Protein AF-A0A8T4SX75-F1 (afdb_monomer_lite)

Radius of gyration: 37.1 Å; chains: 1; bounding box: 80×89×86 Å

Foldseek 3Di:
DPPVVVVVVVVVVVVVVVVVVVVCVVCVVVVVVVVVVVVPPPPPPPPPPPPDPDDDDDDDDDDDDDDDDDDDPDPDDDDDDDDDDPPPPPPPDDDDAAPLDDDPPQFCVRHVNNDPADPQWDDDPRDTHGNPPCVVVVVVVVVVVVVVVVVVVVVVVVVVVVVPDDPPPDPDDDDDPDPDPPPPPPDPCPVVLVQLVVCVVVPDDLVRSLVVCVVVVDDSVSSVVSSVVVVVVVD

Structure (mmCIF, N/CA/C/O backbone):
data_AF-A0A8T4SX75-F1
#
_entry.id   AF-A0A8T4SX75-F1
#
loop_
_atom_site.group_PDB
_atom_site.id
_atom_site.type_symbol
_atom_site.label_atom_id
_atom_site.label_alt_id
_atom_site.label_comp_id
_atom_site.label_asym_id
_atom_site.label_entity_id
_atom_site.label_seq_id
_atom_site.pdbx_PDB_ins_code
_atom_site.Cartn_x
_atom_site.Cartn_y
_atom_site.Cartn_z
_atom_site.occupancy
_atom_site.B_iso_or_equiv
_atom_site.auth_seq_id
_atom_site.auth_comp_id
_atom_site.auth_asym_id
_atom_site.auth_atom_id
_atom_site.pdbx_PDB_model_num
ATOM 1 N N . MET A 1 1 ? -18.046 -39.931 12.791 1.00 51.34 1 MET A N 1
ATOM 2 C CA . MET A 1 1 ? -17.183 -39.377 11.717 1.00 51.34 1 MET A CA 1
ATOM 3 C C . MET A 1 1 ? -16.506 -38.035 12.049 1.00 51.34 1 MET A C 1
ATOM 5 O O . MET A 1 1 ? -15.611 -37.648 11.315 1.00 51.34 1 MET A O 1
ATOM 9 N N . GLY A 1 2 ? -16.818 -37.347 13.160 1.00 53.25 2 GLY A N 1
ATOM 10 C CA . GLY A 1 2 ? -16.288 -35.994 13.430 1.00 53.25 2 GLY A CA 1
ATOM 11 C C . GLY A 1 2 ? -14.813 -35.861 13.854 1.00 53.25 2 GLY A C 1
ATOM 12 O O . GLY A 1 2 ? -14.288 -34.758 13.816 1.00 53.25 2 GLY A O 1
ATOM 13 N N . LYS A 1 3 ? -14.118 -36.945 14.233 1.00 57.81 3 LYS A N 1
ATOM 14 C CA . LYS A 1 3 ? -12.734 -36.863 14.756 1.00 57.81 3 LYS A CA 1
ATOM 15 C C . LYS A 1 3 ? -11.638 -36.789 13.682 1.00 57.81 3 LYS A C 1
ATOM 17 O O . LYS A 1 3 ? -10.525 -36.388 13.992 1.00 57.81 3 LYS A O 1
ATOM 22 N N . LYS A 1 4 ? -11.928 -37.167 12.430 1.00 61.00 4 LYS A N 1
ATOM 23 C CA . LYS A 1 4 ? -10.930 -37.118 11.343 1.00 61.00 4 LYS A CA 1
ATOM 24 C C . LYS A 1 4 ? -10.719 -35.700 10.804 1.00 61.00 4 LYS A C 1
ATOM 26 O O . LYS A 1 4 ? -9.615 -35.372 10.401 1.00 61.00 4 LYS A O 1
ATOM 31 N N . ILE A 1 5 ? -11.749 -34.855 10.869 1.00 72.94 5 ILE A N 1
ATOM 32 C CA . ILE A 1 5 ? -11.709 -33.484 10.346 1.00 72.94 5 ILE A CA 1
ATOM 33 C C . ILE A 1 5 ? -10.808 -32.596 11.215 1.00 72.94 5 ILE A C 1
ATOM 35 O O . ILE A 1 5 ? -10.023 -31.816 10.689 1.00 72.94 5 ILE A O 1
ATOM 39 N N . THR A 1 6 ? -10.841 -32.754 12.541 1.00 77.81 6 THR A N 1
ATOM 40 C CA . THR A 1 6 ? -10.001 -31.966 13.458 1.00 77.81 6 THR A CA 1
ATOM 41 C C . THR A 1 6 ? -8.506 -32.199 13.249 1.00 77.81 6 THR A C 1
ATOM 43 O O . THR A 1 6 ? -7.735 -31.251 13.350 1.00 77.81 6 THR A O 1
ATOM 46 N N . LEU A 1 7 ? -8.088 -33.420 12.903 1.00 82.69 7 LEU A N 1
ATOM 47 C CA . LEU A 1 7 ? -6.673 -33.728 12.680 1.00 82.69 7 LEU A CA 1
ATOM 48 C C . LEU A 1 7 ? -6.126 -33.045 11.414 1.00 82.69 7 LEU A C 1
ATOM 50 O O . LEU A 1 7 ? -5.003 -32.549 11.414 1.00 82.69 7 LEU A O 1
ATOM 54 N N . THR A 1 8 ? -6.933 -32.968 10.352 1.00 81.38 8 THR A N 1
ATOM 55 C CA . THR A 1 8 ? -6.537 -32.330 9.088 1.00 81.38 8 THR A CA 1
ATOM 56 C C . THR A 1 8 ? -6.355 -30.820 9.244 1.00 81.38 8 THR A C 1
ATOM 58 O O . THR A 1 8 ? -5.396 -30.264 8.718 1.00 81.38 8 THR A O 1
ATOM 61 N N . PHE A 1 9 ? -7.223 -30.159 10.018 1.00 81.69 9 PHE A N 1
ATOM 62 C CA . PHE A 1 9 ? -7.084 -28.728 10.310 1.00 81.69 9 PHE A CA 1
ATOM 63 C C . PHE A 1 9 ? -5.855 -28.418 11.168 1.00 81.69 9 PHE A C 1
ATOM 65 O O . PHE A 1 9 ? -5.195 -27.412 10.930 1.00 81.69 9 PHE A O 1
ATOM 72 N N . ILE A 1 10 ? -5.517 -29.288 12.124 1.00 83.94 10 ILE A N 1
ATOM 73 C CA . ILE A 1 10 ? -4.308 -29.130 12.942 1.00 83.94 10 ILE A CA 1
ATOM 74 C C . ILE A 1 10 ? -3.057 -29.256 12.064 1.00 83.94 10 ILE A C 1
ATOM 76 O O . ILE A 1 10 ? -2.179 -28.404 12.141 1.00 83.94 10 ILE A O 1
ATOM 80 N N . LEU A 1 11 ? -2.997 -30.254 11.176 1.00 88.75 11 LEU A N 1
ATOM 81 C CA . LEU A 1 11 ? -1.870 -30.413 10.249 1.00 88.75 11 LEU A CA 1
ATOM 82 C C . LEU A 1 11 ? -1.732 -29.226 9.286 1.00 88.75 11 LEU A C 1
ATOM 84 O O . LEU A 1 11 ? -0.626 -28.727 9.102 1.00 88.75 11 LEU A O 1
ATOM 88 N N . LEU A 1 12 ? -2.837 -28.723 8.727 1.00 87.69 12 LEU A N 1
ATOM 89 C CA . LEU A 1 12 ? -2.811 -27.533 7.870 1.00 87.69 12 LEU A CA 1
ATOM 90 C C . LEU A 1 12 ? -2.366 -26.277 8.627 1.00 87.69 12 LEU A C 1
ATOM 92 O O . LEU A 1 12 ? -1.597 -25.491 8.083 1.00 87.69 12 LEU A O 1
ATOM 96 N N . ALA A 1 13 ? -2.788 -26.104 9.882 1.00 84.50 13 ALA A N 1
ATOM 97 C CA . ALA A 1 13 ? -2.347 -24.988 10.716 1.00 84.50 13 ALA A CA 1
ATOM 98 C C . ALA A 1 13 ? -0.844 -25.063 11.031 1.00 84.50 13 ALA A C 1
ATOM 100 O O . ALA A 1 13 ? -0.168 -24.039 10.983 1.00 84.50 13 ALA A O 1
ATOM 101 N N . PHE A 1 14 ? -0.305 -26.260 11.288 1.00 88.00 14 PHE A N 1
ATOM 102 C CA . PHE A 1 14 ? 1.134 -26.459 11.488 1.00 88.00 14 PHE A CA 1
ATOM 103 C C . PHE A 1 14 ? 1.942 -26.184 10.218 1.00 88.00 14 PHE A C 1
ATOM 105 O O . PHE A 1 14 ? 2.955 -25.495 10.289 1.00 88.00 14 PHE A O 1
ATOM 112 N N . VAL A 1 15 ? 1.485 -26.660 9.055 1.00 92.00 15 VAL A N 1
ATOM 113 C CA . VAL A 1 15 ? 2.141 -26.374 7.768 1.00 92.00 15 VAL A CA 1
ATOM 114 C C . VAL A 1 15 ? 2.091 -24.877 7.455 1.00 92.00 15 VAL A C 1
ATOM 116 O O . VAL A 1 15 ? 3.090 -24.312 7.025 1.00 92.00 15 VAL A O 1
ATOM 119 N N . PHE A 1 16 ? 0.964 -24.215 7.725 1.00 86.25 16 PHE A N 1
ATOM 120 C CA . PHE A 1 16 ? 0.812 -22.778 7.510 1.00 86.25 16 PHE A CA 1
ATOM 121 C C . PHE A 1 16 ? 1.677 -21.948 8.467 1.00 86.25 16 PHE A C 1
ATOM 123 O O . PHE A 1 16 ? 2.342 -21.017 8.024 1.00 86.25 16 PHE A O 1
ATOM 130 N N . MET A 1 17 ? 1.743 -22.302 9.756 1.00 82.56 17 MET A N 1
ATOM 131 C CA . MET A 1 17 ? 2.647 -21.636 10.701 1.00 82.56 17 MET A CA 1
ATOM 132 C C . MET A 1 17 ? 4.119 -21.880 10.366 1.00 82.56 17 MET A C 1
ATOM 134 O O . MET A 1 17 ? 4.909 -20.945 10.431 1.00 82.56 17 MET A O 1
ATOM 138 N N . TRP A 1 18 ? 4.490 -23.091 9.944 1.00 90.00 18 TRP A N 1
ATOM 139 C CA . TRP A 1 18 ? 5.848 -23.382 9.481 1.00 90.00 18 TRP A CA 1
ATOM 140 C C . TRP A 1 18 ? 6.203 -22.588 8.216 1.00 90.00 18 TRP A C 1
ATOM 142 O O . TRP A 1 18 ? 7.310 -22.061 8.112 1.00 90.00 18 TRP A O 1
ATOM 152 N N . TYR A 1 19 ? 5.255 -22.440 7.286 1.00 86.75 19 TYR A N 1
ATOM 153 C CA . TYR A 1 19 ? 5.423 -21.603 6.101 1.00 86.75 19 TYR A CA 1
ATOM 154 C C . TYR A 1 19 ? 5.584 -20.127 6.478 1.00 86.75 19 TYR A C 1
ATOM 156 O O . TYR A 1 19 ? 6.536 -19.507 6.029 1.00 86.75 19 TYR A O 1
ATOM 164 N N . LEU A 1 20 ? 4.735 -19.578 7.357 1.00 74.94 20 LEU A N 1
ATOM 165 C CA . LEU A 1 20 ? 4.835 -18.184 7.811 1.00 74.94 20 LEU A CA 1
ATOM 166 C C . LEU A 1 20 ? 6.121 -17.894 8.599 1.00 74.94 20 LEU A C 1
ATOM 168 O O . LEU A 1 20 ? 6.719 -16.837 8.407 1.00 74.94 20 LEU A O 1
ATOM 172 N N . SER A 1 21 ? 6.578 -18.819 9.449 1.00 75.31 21 SER A N 1
ATOM 173 C CA . SER A 1 21 ? 7.857 -18.673 10.156 1.00 75.31 21 SER A CA 1
ATOM 174 C C . SER A 1 21 ? 9.048 -18.661 9.199 1.00 75.31 21 SER A C 1
ATOM 176 O O . SER A 1 21 ? 9.959 -17.862 9.392 1.00 75.31 21 SER A O 1
ATOM 178 N N . ASN A 1 22 ? 9.037 -19.487 8.149 1.00 74.69 22 ASN A N 1
ATOM 179 C CA . ASN A 1 22 ? 10.088 -19.450 7.128 1.00 74.69 22 ASN A CA 1
ATOM 180 C C . ASN A 1 22 ? 9.952 -18.243 6.190 1.00 74.69 22 ASN A C 1
ATOM 182 O O . ASN A 1 22 ? 10.961 -17.693 5.765 1.00 74.69 22 ASN A O 1
ATOM 186 N N . TYR A 1 23 ? 8.731 -17.793 5.895 1.00 75.19 23 TYR A N 1
ATOM 187 C CA . TYR A 1 23 ? 8.501 -16.639 5.028 1.00 75.19 23 TYR A CA 1
ATOM 188 C C . TYR A 1 23 ? 9.011 -15.351 5.677 1.00 75.19 23 TYR A C 1
ATOM 190 O O . TYR A 1 23 ? 9.750 -14.616 5.037 1.00 75.19 23 TYR A O 1
ATOM 198 N N . ASN A 1 24 ? 8.721 -15.133 6.967 1.00 58.81 24 ASN A N 1
ATOM 199 C CA . ASN A 1 24 ? 9.241 -13.978 7.707 1.00 58.81 24 ASN A CA 1
ATOM 200 C C . ASN A 1 24 ? 10.771 -14.008 7.868 1.00 58.81 24 ASN A C 1
ATOM 202 O O . ASN A 1 24 ? 11.396 -12.953 7.898 1.00 58.81 24 ASN A O 1
ATOM 206 N N . PHE A 1 25 ? 11.385 -15.195 7.935 1.00 59.00 25 PHE A N 1
ATOM 207 C CA . PHE A 1 25 ? 12.845 -15.330 7.967 1.00 59.00 25 PHE A CA 1
ATOM 208 C C . PHE A 1 25 ? 13.488 -14.987 6.612 1.00 59.00 25 PHE A C 1
ATOM 210 O O . PHE A 1 25 ? 14.526 -14.335 6.569 1.00 59.00 25 PHE A O 1
ATOM 217 N N . ILE A 1 26 ? 12.847 -15.367 5.502 1.00 55.00 26 ILE A N 1
ATOM 218 C CA . ILE A 1 26 ? 13.340 -15.073 4.148 1.00 55.00 26 ILE A CA 1
ATOM 219 C C . ILE A 1 26 ? 13.099 -13.604 3.769 1.00 55.00 26 ILE A C 1
ATOM 221 O O . ILE A 1 26 ? 13.957 -12.995 3.139 1.00 55.00 26 ILE A O 1
ATOM 225 N N . THR A 1 27 ? 11.977 -13.000 4.173 1.00 52.19 27 THR A N 1
ATOM 226 C CA . THR A 1 27 ? 11.721 -11.575 3.904 1.00 52.19 27 THR A CA 1
ATOM 227 C C . THR A 1 27 ? 12.510 -10.648 4.824 1.00 52.19 27 THR A C 1
ATOM 229 O O . THR A 1 27 ? 12.843 -9.549 4.405 1.00 52.19 27 THR A O 1
ATOM 232 N N . GLY A 1 28 ? 12.852 -11.076 6.045 1.00 48.16 28 GLY A N 1
ATOM 233 C CA . GLY A 1 28 ? 13.698 -10.289 6.949 1.00 48.16 28 GLY A CA 1
ATOM 234 C C . GLY A 1 28 ? 15.116 -10.076 6.412 1.00 48.16 28 GLY A C 1
ATOM 235 O O . GLY A 1 28 ? 15.658 -8.994 6.564 1.00 48.16 28 GLY A O 1
ATOM 236 N N . LEU A 1 29 ? 15.682 -11.068 5.715 1.00 51.00 29 LEU A N 1
ATOM 237 C CA . LEU A 1 29 ? 17.032 -10.973 5.142 1.00 51.00 29 LEU A CA 1
ATOM 238 C C . LEU A 1 29 ? 17.098 -10.264 3.781 1.00 51.00 29 LEU A C 1
ATOM 240 O O . LEU A 1 29 ? 18.188 -9.929 3.345 1.00 51.00 29 LEU A O 1
ATOM 244 N N . ALA A 1 30 ? 15.972 -10.052 3.093 1.00 51.06 30 ALA A N 1
ATOM 245 C CA . ALA A 1 30 ? 15.967 -9.452 1.753 1.00 51.06 30 ALA A CA 1
ATOM 246 C C . ALA A 1 30 ? 15.435 -8.011 1.714 1.00 51.06 30 ALA A C 1
ATOM 248 O O . ALA A 1 30 ? 15.613 -7.327 0.712 1.00 51.06 30 ALA A O 1
ATOM 249 N N . VAL A 1 31 ? 14.748 -7.547 2.763 1.00 52.31 31 VAL A N 1
ATOM 250 C CA . VAL A 1 31 ? 14.175 -6.190 2.781 1.00 52.31 31 VAL A CA 1
ATOM 251 C C . VAL A 1 31 ? 15.193 -5.145 3.244 1.00 52.31 31 VAL A C 1
ATOM 253 O O . VAL A 1 31 ? 15.094 -4.003 2.810 1.00 52.31 31 VAL A O 1
ATOM 256 N N . GLU A 1 32 ? 16.195 -5.520 4.043 1.00 54.16 32 GLU A N 1
ATOM 257 C CA . GLU A 1 32 ? 17.249 -4.582 4.463 1.00 54.16 32 GLU A CA 1
ATOM 258 C C . GLU A 1 32 ? 18.218 -4.255 3.310 1.00 54.16 32 GLU A C 1
ATOM 260 O O . GLU A 1 32 ? 18.511 -3.082 3.104 1.00 54.16 32 GLU A O 1
ATOM 265 N N . ASP A 1 33 ? 18.578 -5.222 2.457 1.00 55.72 33 ASP A N 1
ATOM 266 C CA . ASP A 1 33 ? 19.462 -4.956 1.304 1.00 55.72 33 ASP A CA 1
ATOM 267 C C . ASP A 1 33 ? 18.765 -4.184 0.161 1.00 55.72 33 ASP A C 1
ATOM 269 O O . ASP A 1 33 ? 19.402 -3.413 -0.548 1.00 55.72 33 ASP A O 1
ATOM 273 N N . ILE A 1 34 ? 17.446 -4.340 -0.029 1.00 56.50 34 ILE A N 1
ATOM 274 C CA . ILE A 1 34 ? 16.716 -3.656 -1.120 1.00 56.50 34 ILE A CA 1
ATOM 275 C C . ILE A 1 34 ? 16.365 -2.202 -0.756 1.00 56.50 34 ILE A C 1
ATOM 277 O O . ILE A 1 34 ? 16.190 -1.372 -1.649 1.00 56.50 34 ILE A O 1
ATOM 281 N N . PHE A 1 35 ? 16.257 -1.867 0.534 1.00 50.94 35 PHE A N 1
ATOM 282 C CA . PHE A 1 35 ? 15.907 -0.505 0.950 1.00 50.94 35 PHE A CA 1
ATOM 283 C C . PHE A 1 35 ? 17.108 0.457 0.916 1.00 50.94 35 PHE A C 1
ATOM 285 O O . PHE A 1 35 ? 16.905 1.657 0.771 1.00 50.94 35 PHE A O 1
ATOM 292 N N . GLU A 1 36 ? 18.345 -0.048 0.964 1.00 54.59 36 GLU A N 1
ATOM 293 C CA . GLU A 1 36 ? 19.560 0.783 0.899 1.00 54.59 36 GLU A CA 1
ATOM 294 C C . GLU A 1 36 ? 20.006 1.112 -0.543 1.00 54.59 36 GLU A C 1
ATOM 296 O O . GLU A 1 36 ? 20.794 2.032 -0.768 1.00 54.59 36 GLU A O 1
ATOM 301 N N . GLU A 1 37 ? 19.472 0.406 -1.545 1.00 55.28 37 GLU A N 1
ATOM 302 C CA . GLU A 1 37 ? 19.813 0.616 -2.961 1.00 55.28 37 GLU A CA 1
ATOM 303 C C . GLU A 1 37 ? 18.817 1.536 -3.697 1.00 55.28 37 GLU A C 1
ATOM 305 O O . GLU A 1 37 ? 19.114 2.028 -4.779 1.00 55.28 37 GLU A O 1
ATOM 310 N N . LEU A 1 38 ? 17.667 1.852 -3.088 1.00 50.69 38 LEU A N 1
ATOM 311 C CA . LEU A 1 38 ? 16.661 2.773 -3.646 1.00 50.69 38 LEU A CA 1
ATOM 312 C C . LEU A 1 38 ? 16.843 4.244 -3.234 1.00 50.69 38 LEU A C 1
ATOM 314 O O . LEU A 1 38 ? 16.094 5.093 -3.708 1.00 50.69 38 LEU A O 1
ATOM 318 N N . GLU A 1 39 ? 17.826 4.558 -2.386 1.00 53.81 39 GLU A N 1
ATOM 319 C CA . GLU A 1 39 ? 18.132 5.936 -1.960 1.00 53.81 39 GLU A CA 1
ATOM 320 C C . GLU A 1 39 ? 19.380 6.525 -2.652 1.00 53.81 39 GLU A C 1
ATOM 322 O O . GLU A 1 39 ? 19.793 7.638 -2.333 1.00 53.81 39 GLU A O 1
ATOM 327 N N . LYS A 1 40 ? 19.992 5.800 -3.604 1.00 55.66 40 LYS A N 1
ATOM 328 C CA . LYS A 1 40 ? 21.214 6.241 -4.310 1.00 55.66 40 LYS A CA 1
ATOM 329 C C . LYS A 1 40 ? 21.028 6.686 -5.757 1.00 55.66 40 LYS A C 1
ATOM 331 O O . LYS A 1 40 ? 21.956 7.282 -6.298 1.00 55.66 40 LYS A O 1
ATOM 336 N N . ASP A 1 41 ? 19.857 6.482 -6.346 1.00 50.31 41 ASP A N 1
ATOM 337 C CA . ASP A 1 41 ? 19.594 6.920 -7.713 1.00 50.31 41 ASP A CA 1
ATOM 338 C C . ASP A 1 41 ? 18.630 8.121 -7.700 1.00 50.31 41 ASP A C 1
ATOM 340 O O . ASP A 1 41 ? 17.541 8.047 -7.138 1.00 50.31 41 ASP A O 1
ATOM 344 N N . ASP A 1 42 ? 19.055 9.214 -8.343 1.00 53.25 42 ASP A N 1
ATOM 345 C CA . ASP A 1 42 ? 18.318 10.455 -8.652 1.00 53.25 42 ASP A CA 1
ATOM 346 C C . ASP A 1 42 ? 18.423 11.664 -7.704 1.00 53.25 42 ASP A C 1
ATOM 348 O O . ASP A 1 42 ? 17.458 12.392 -7.482 1.00 53.25 42 ASP A O 1
ATOM 352 N N . LEU A 1 43 ? 19.647 12.007 -7.301 1.00 52.84 43 LEU A N 1
ATOM 353 C CA . LEU A 1 43 ? 20.115 13.404 -7.353 1.00 52.84 43 LEU A CA 1
ATOM 354 C C . LEU A 1 43 ? 21.552 13.403 -7.880 1.00 52.84 43 LEU A C 1
ATOM 356 O O . LEU A 1 43 ? 22.521 13.653 -7.175 1.00 52.84 43 LEU A O 1
ATOM 360 N N . GLY A 1 44 ? 21.681 13.021 -9.152 1.00 45.19 44 GLY A N 1
ATOM 361 C CA . GLY A 1 44 ? 22.880 13.309 -9.921 1.00 45.19 44 GLY A CA 1
ATOM 362 C C . GLY A 1 44 ? 22.981 14.818 -10.091 1.00 45.19 44 GLY A C 1
ATOM 363 O O . GLY A 1 44 ? 22.250 15.407 -10.888 1.00 45.19 44 GLY A O 1
ATOM 364 N N . ASP A 1 45 ? 23.874 15.423 -9.319 1.00 51.28 45 ASP A N 1
ATOM 365 C CA . ASP A 1 45 ? 24.306 16.801 -9.471 1.00 51.28 45 ASP A CA 1
ATOM 366 C C . ASP A 1 45 ? 24.845 16.975 -10.895 1.00 51.28 45 ASP A C 1
ATOM 368 O O . ASP A 1 45 ? 25.943 16.538 -11.243 1.00 51.28 45 ASP A O 1
ATOM 372 N N . PHE A 1 46 ? 24.029 17.566 -11.762 1.00 44.41 46 PHE A N 1
ATOM 373 C CA . PHE A 1 46 ? 24.423 17.912 -13.118 1.00 44.41 46 PHE A CA 1
ATOM 374 C C . PHE A 1 46 ? 25.303 19.170 -13.053 1.00 44.41 46 PHE A C 1
ATOM 376 O O . PHE A 1 46 ? 24.859 20.276 -13.362 1.00 44.41 46 PHE A O 1
ATOM 383 N N . GLU A 1 47 ? 26.556 19.017 -12.616 1.00 47.56 47 GLU A N 1
ATOM 384 C CA . GLU A 1 47 ? 27.597 20.022 -12.834 1.00 47.56 47 GLU A CA 1
ATOM 385 C C . GLU A 1 47 ? 27.949 20.047 -14.327 1.00 47.56 47 GLU A C 1
ATOM 387 O O . GLU A 1 47 ? 28.782 19.291 -14.832 1.00 47.56 47 GLU A O 1
ATOM 392 N N . LEU A 1 48 ? 27.295 20.950 -15.059 1.00 49.78 48 LEU A N 1
ATOM 393 C CA . LEU A 1 48 ? 27.763 21.413 -16.361 1.00 49.78 48 LEU A CA 1
ATOM 394 C C . LEU A 1 48 ? 29.042 22.234 -16.161 1.00 49.78 48 LEU A C 1
ATOM 396 O O . LEU A 1 48 ? 29.008 23.463 -16.128 1.00 49.78 48 LEU A O 1
ATOM 400 N N . ASN A 1 49 ? 30.186 21.556 -16.091 1.00 48.69 49 ASN A N 1
ATOM 401 C CA . ASN A 1 49 ? 31.488 22.177 -16.325 1.00 48.69 49 ASN A CA 1
ATOM 402 C C . ASN A 1 49 ? 31.648 22.444 -17.828 1.00 48.69 49 ASN A C 1
ATOM 404 O O . ASN A 1 49 ? 32.379 21.763 -18.544 1.00 48.69 49 ASN A O 1
ATOM 408 N N . GLY A 1 50 ? 30.889 23.425 -18.316 1.00 46.22 50 GLY A N 1
ATOM 409 C CA . GLY A 1 50 ? 31.098 24.063 -19.606 1.00 46.22 50 GLY A CA 1
ATOM 410 C C . GLY A 1 50 ? 32.055 25.230 -19.428 1.00 46.22 50 GLY A C 1
ATOM 411 O O . GLY A 1 50 ? 31.623 26.365 -19.241 1.00 46.22 50 GLY A O 1
ATOM 412 N N . GLU A 1 51 ? 33.354 24.944 -19.470 1.00 43.22 51 GLU A N 1
ATOM 413 C CA . GLU A 1 51 ? 34.408 25.950 -19.575 1.00 43.22 51 GLU A CA 1
ATOM 414 C C . GLU A 1 51 ? 34.294 26.631 -20.947 1.00 43.22 51 GLU A C 1
ATOM 416 O O . GLU A 1 51 ? 34.839 26.179 -21.953 1.00 43.22 51 GLU A O 1
ATOM 421 N N . VAL A 1 52 ? 33.506 27.706 -21.007 1.00 47.66 52 VAL A N 1
ATOM 422 C CA . VAL A 1 52 ? 33.530 28.639 -22.132 1.00 47.66 52 VAL A CA 1
ATOM 423 C C . VAL A 1 52 ? 34.688 29.590 -21.875 1.00 47.66 52 VAL A C 1
ATOM 425 O O . VAL A 1 52 ? 34.585 30.525 -21.082 1.00 47.66 52 VAL A O 1
ATOM 428 N N . VAL A 1 53 ? 35.802 29.334 -22.555 1.00 47.91 53 VAL A N 1
ATOM 429 C CA . VAL A 1 53 ? 36.900 30.290 -22.697 1.00 47.91 53 VAL A CA 1
ATOM 430 C C . VAL A 1 53 ? 36.358 31.496 -23.468 1.00 47.91 53 VAL A C 1
ATOM 432 O O . VAL A 1 53 ? 36.232 31.462 -24.690 1.00 47.91 53 VAL A O 1
ATOM 435 N N . VAL A 1 54 ? 35.981 32.549 -22.740 1.00 50.66 54 VAL A N 1
ATOM 436 C CA . VAL A 1 54 ? 35.777 33.889 -23.296 1.00 50.66 54 VAL A CA 1
ATOM 437 C C . VAL A 1 54 ? 37.013 34.702 -22.946 1.00 50.66 54 VAL A C 1
ATOM 439 O O . VAL A 1 54 ? 37.216 35.082 -21.794 1.00 50.66 54 VAL A O 1
ATOM 442 N N . GLU A 1 55 ? 37.852 34.935 -23.950 1.00 46.41 55 GLU A N 1
ATOM 443 C CA . GLU A 1 55 ? 38.897 35.950 -23.891 1.00 46.41 55 GLU A CA 1
ATOM 444 C C . GLU A 1 55 ? 38.270 37.353 -23.810 1.00 46.41 55 GLU A C 1
ATOM 446 O O . GLU A 1 55 ? 37.356 37.693 -24.562 1.00 46.41 55 GLU A O 1
ATOM 451 N N . ASP A 1 56 ? 38.863 38.154 -22.920 1.00 49.16 56 ASP A N 1
ATOM 452 C CA . ASP A 1 56 ? 39.155 39.578 -23.091 1.00 49.16 56 ASP A CA 1
ATOM 453 C C . ASP A 1 56 ? 37.999 40.606 -23.034 1.00 49.16 56 ASP A C 1
ATOM 455 O O . ASP A 1 56 ? 37.315 40.891 -24.010 1.00 49.16 56 ASP A O 1
ATOM 459 N N . GLN A 1 57 ? 37.862 41.317 -21.904 1.00 45.31 57 GLN A N 1
ATOM 460 C CA . GLN A 1 57 ? 38.597 42.564 -21.595 1.00 45.31 57 GLN A CA 1
ATOM 461 C C . GLN A 1 57 ? 37.945 43.323 -20.421 1.00 45.31 57 GLN A C 1
ATOM 463 O O . GLN A 1 57 ? 36.770 43.664 -20.459 1.00 45.31 57 GLN A O 1
ATOM 468 N N . ASN A 1 58 ? 38.786 43.666 -19.440 1.00 50.16 58 ASN A N 1
ATOM 469 C CA . ASN A 1 58 ? 38.925 45.003 -18.847 1.00 50.16 58 ASN A CA 1
ATOM 470 C C . ASN A 1 58 ? 37.676 45.679 -18.227 1.00 50.16 58 ASN A C 1
ATOM 472 O O . ASN A 1 58 ? 36.784 46.104 -18.953 1.00 50.16 58 ASN A O 1
ATOM 476 N N . THR A 1 59 ? 37.675 45.908 -16.903 1.00 41.84 59 THR A N 1
ATOM 477 C CA . THR A 1 59 ? 37.610 47.253 -16.264 1.00 41.84 59 THR A CA 1
ATOM 478 C C . THR A 1 59 ? 37.569 47.125 -14.728 1.00 41.84 59 THR A C 1
ATOM 480 O O . THR A 1 59 ? 36.723 46.435 -14.163 1.00 41.84 59 THR A O 1
ATOM 483 N N . GLU A 1 60 ? 38.495 47.819 -14.061 1.00 46.09 60 GLU A N 1
ATOM 484 C CA . GLU A 1 60 ? 38.570 48.063 -12.612 1.00 46.09 60 GLU A CA 1
ATOM 485 C C . GLU A 1 60 ? 37.359 48.846 -12.059 1.00 46.09 60 GLU A C 1
ATOM 487 O O . GLU A 1 60 ? 36.960 49.846 -12.653 1.00 46.09 60 GLU A O 1
ATOM 492 N N . ASN A 1 61 ? 36.865 48.500 -10.860 1.00 42.56 61 ASN A N 1
ATOM 493 C CA . ASN A 1 61 ? 37.006 49.328 -9.640 1.00 42.56 61 ASN A CA 1
ATOM 494 C C . ASN A 1 61 ? 36.089 48.896 -8.469 1.00 42.56 61 ASN A C 1
ATOM 496 O O . ASN A 1 61 ? 34.877 48.807 -8.607 1.00 42.56 61 ASN A O 1
ATOM 500 N N . GLN A 1 62 ? 36.746 48.701 -7.318 1.00 40.97 62 GLN A N 1
ATOM 501 C CA . GLN A 1 62 ? 36.438 49.124 -5.934 1.00 40.97 62 GLN A CA 1
ATOM 502 C C . GLN A 1 62 ? 35.037 48.945 -5.291 1.00 40.97 62 GLN A C 1
ATOM 504 O O . GLN A 1 62 ? 34.085 49.626 -5.637 1.00 40.97 62 GLN A O 1
ATOM 509 N N . GLN A 1 63 ? 35.037 48.082 -4.256 1.00 49.50 63 GLN A N 1
ATOM 510 C CA . GLN A 1 63 ? 34.711 48.291 -2.819 1.00 49.50 63 GLN A CA 1
ATOM 511 C C . GLN A 1 63 ? 33.408 48.965 -2.320 1.00 49.50 63 GLN A C 1
ATOM 513 O O . GLN A 1 63 ? 32.890 49.895 -2.917 1.00 49.50 63 GLN A O 1
ATOM 518 N N . GLU A 1 64 ? 33.042 48.528 -1.094 1.00 42.31 64 GLU A N 1
ATOM 519 C CA . GLU A 1 64 ? 32.004 49.013 -0.149 1.00 42.31 64 GLU A CA 1
ATOM 520 C C . GLU A 1 64 ? 30.556 48.561 -0.451 1.00 42.31 64 GLU A C 1
ATOM 522 O O . GLU A 1 64 ? 30.167 48.431 -1.599 1.00 42.31 64 GLU A O 1
ATOM 527 N N . GLU A 1 65 ? 29.651 48.256 0.487 1.00 41.00 65 GLU A N 1
ATOM 528 C CA . GLU A 1 65 ? 29.620 48.116 1.948 1.00 41.00 65 GLU A CA 1
ATOM 529 C C . GLU A 1 65 ? 28.222 47.525 2.309 1.00 41.00 65 GLU A C 1
ATOM 531 O O . GLU A 1 65 ? 27.251 47.740 1.596 1.00 41.00 65 GLU A O 1
ATOM 536 N N . GLN A 1 66 ? 28.157 46.746 3.394 1.00 41.44 66 GLN A N 1
ATOM 537 C CA . GLN A 1 66 ? 27.029 46.406 4.290 1.00 41.44 66 GLN A CA 1
ATOM 538 C C . GLN A 1 66 ? 25.543 46.271 3.849 1.00 41.44 66 GLN A C 1
ATOM 540 O O . GLN A 1 66 ? 24.900 47.151 3.294 1.00 41.44 66 GLN A O 1
ATOM 545 N N . THR A 1 67 ? 24.955 45.234 4.471 1.00 44.62 67 THR A N 1
ATOM 546 C CA . THR A 1 67 ? 23.613 45.138 5.098 1.00 44.62 67 THR A CA 1
ATOM 547 C C . THR A 1 67 ? 22.340 45.095 4.246 1.00 44.62 67 THR A C 1
ATOM 549 O O . THR A 1 67 ? 21.952 46.066 3.617 1.00 44.62 67 THR A O 1
ATOM 552 N N . GLY A 1 68 ? 21.558 44.033 4.485 1.00 40.03 68 GLY A N 1
ATOM 553 C CA . GLY A 1 68 ? 20.142 44.190 4.830 1.00 40.03 68 GLY A CA 1
ATOM 554 C C . GLY A 1 68 ? 19.102 43.787 3.781 1.00 40.03 68 GLY A C 1
ATOM 555 O O . GLY A 1 68 ? 18.931 44.453 2.775 1.00 40.03 68 GLY A O 1
ATOM 556 N N . ASP A 1 69 ? 18.302 42.795 4.178 1.00 41.41 69 ASP A N 1
ATOM 557 C CA . ASP A 1 69 ? 16.852 42.693 3.951 1.00 41.41 69 ASP A CA 1
ATOM 558 C C . ASP A 1 69 ? 16.308 42.314 2.548 1.00 41.41 69 ASP A C 1
ATOM 560 O O . ASP A 1 69 ? 16.563 42.945 1.533 1.00 41.41 69 ASP A O 1
ATOM 564 N N . LYS A 1 70 ? 15.413 41.316 2.594 1.00 49.91 70 LYS A N 1
ATOM 565 C CA . LYS A 1 70 ? 14.206 41.107 1.772 1.00 49.91 70 LYS A CA 1
ATOM 566 C C . LYS A 1 70 ? 14.271 40.869 0.250 1.00 49.91 70 LYS A C 1
ATOM 568 O O . LYS A 1 70 ? 14.501 41.750 -0.564 1.00 49.91 70 LYS A O 1
ATOM 573 N N . THR A 1 71 ? 13.738 39.684 -0.073 1.00 52.84 71 THR A N 1
ATOM 574 C CA . THR A 1 71 ? 12.722 39.434 -1.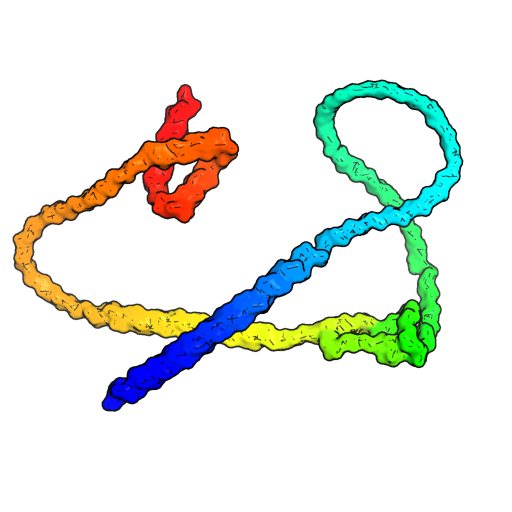115 1.00 52.84 71 THR A CA 1
ATOM 575 C C . THR A 1 71 ? 13.187 39.556 -2.566 1.00 52.84 71 THR A C 1
ATOM 577 O O . THR A 1 71 ? 13.031 40.592 -3.203 1.00 52.84 71 THR A O 1
ATOM 580 N N . LEU A 1 72 ? 13.634 38.432 -3.138 1.00 43.66 72 LEU A N 1
ATOM 581 C CA . LEU A 1 72 ? 13.798 38.290 -4.583 1.00 43.66 72 LEU A CA 1
ATOM 582 C C . LEU A 1 72 ? 12.566 37.596 -5.186 1.00 43.66 72 LEU A C 1
ATOM 584 O O . LEU A 1 72 ? 12.359 36.396 -5.024 1.00 43.66 72 LEU A O 1
ATOM 588 N N . ALA A 1 73 ? 11.737 38.377 -5.877 1.00 54.47 73 ALA A N 1
ATOM 589 C CA . ALA A 1 73 ? 10.826 37.870 -6.891 1.00 54.47 73 ALA A CA 1
ATOM 590 C C . ALA A 1 73 ? 11.655 37.575 -8.149 1.00 54.47 73 ALA A C 1
ATOM 592 O O . ALA A 1 73 ? 12.140 38.494 -8.813 1.00 54.47 73 ALA A O 1
ATOM 593 N N . GLU A 1 74 ? 11.844 36.295 -8.457 1.00 52.81 74 GLU A N 1
ATOM 594 C CA . GLU A 1 74 ? 12.583 35.844 -9.633 1.00 52.81 74 GLU A CA 1
ATOM 595 C C . GLU A 1 74 ? 11.736 36.052 -10.896 1.00 52.81 74 GLU A C 1
ATOM 597 O O . GLU A 1 74 ? 10.885 35.250 -11.284 1.00 52.81 74 GLU A O 1
ATOM 602 N N . LYS A 1 75 ? 11.948 37.205 -11.532 1.00 52.62 75 LYS A N 1
ATOM 603 C CA . LYS A 1 75 ? 11.440 37.526 -12.863 1.00 52.62 75 LYS A CA 1
ATOM 604 C C . LYS A 1 75 ? 12.277 36.764 -13.893 1.00 52.62 75 LYS A C 1
ATOM 606 O O . LYS A 1 75 ? 13.280 37.270 -14.391 1.00 52.62 75 LYS A O 1
ATOM 611 N N . SER A 1 76 ? 11.838 35.543 -14.191 1.00 54.50 76 SER A N 1
ATOM 612 C CA . SER A 1 76 ? 12.384 34.689 -15.245 1.00 54.50 76 SER A CA 1
ATOM 613 C C . SER A 1 76 ? 12.367 35.429 -16.589 1.00 54.50 76 SER A C 1
ATOM 615 O O . SER A 1 76 ? 11.314 35.753 -17.146 1.00 54.50 76 SER A O 1
ATOM 617 N N . THR A 1 77 ? 13.561 35.773 -17.071 1.00 49.09 77 THR A N 1
ATOM 618 C CA . THR A 1 77 ? 13.781 36.402 -18.372 1.00 49.09 77 THR A CA 1
ATOM 619 C C . THR A 1 77 ? 13.925 35.288 -19.397 1.00 49.09 77 THR A C 1
ATOM 621 O O . THR A 1 77 ? 14.970 34.654 -19.506 1.00 49.09 77 THR A O 1
ATOM 624 N N . VAL A 1 78 ? 12.837 35.040 -20.125 1.00 52.00 78 VAL A N 1
ATOM 625 C CA . VAL A 1 78 ? 12.782 34.160 -21.295 1.00 52.00 78 VAL A CA 1
ATOM 626 C C . VAL A 1 78 ? 13.764 34.687 -22.342 1.00 52.00 78 VAL A C 1
ATOM 628 O O . VAL A 1 78 ? 13.514 35.718 -22.968 1.00 52.00 78 VAL A O 1
ATOM 631 N N . GLN A 1 79 ? 14.893 33.999 -22.523 1.00 57.12 79 GLN A N 1
ATOM 632 C CA . GLN A 1 79 ? 15.746 34.212 -23.688 1.00 57.12 79 GLN A CA 1
ATOM 633 C C . GLN A 1 79 ? 15.085 33.601 -24.936 1.00 57.12 79 GLN A C 1
ATOM 635 O O . GLN A 1 79 ? 14.443 32.551 -24.844 1.00 57.12 79 GLN A O 1
ATOM 640 N N . PRO A 1 80 ? 15.217 34.242 -26.110 1.00 57.09 80 PRO A N 1
ATOM 641 C CA . PRO A 1 80 ? 14.608 33.765 -27.338 1.00 57.09 80 PRO A CA 1
ATOM 642 C C . PRO A 1 80 ? 15.342 32.518 -27.836 1.00 57.09 80 PRO A C 1
ATOM 644 O O . PRO A 1 80 ? 16.514 32.576 -28.202 1.00 57.09 80 PRO A O 1
ATOM 647 N N . THR A 1 81 ? 14.625 31.394 -27.875 1.00 46.38 81 THR A N 1
ATOM 648 C CA . THR A 1 81 ? 15.027 30.168 -28.568 1.00 46.38 81 THR A CA 1
ATOM 649 C C . THR A 1 81 ? 15.354 30.504 -30.021 1.00 46.38 81 THR A C 1
ATOM 651 O O . THR A 1 81 ? 14.459 30.788 -30.820 1.00 46.38 81 THR A O 1
ATOM 654 N N . GLN A 1 82 ? 16.644 30.495 -30.365 1.00 54.72 82 GLN A N 1
ATOM 655 C CA . GLN A 1 82 ? 17.084 30.528 -31.753 1.00 54.72 82 GLN A CA 1
ATOM 656 C C . GLN A 1 82 ? 16.530 29.286 -32.453 1.00 54.72 82 GLN A C 1
ATOM 658 O O . GLN A 1 82 ? 16.864 28.152 -32.113 1.00 54.72 82 GLN A O 1
ATOM 663 N N . GLN A 1 83 ? 15.627 29.517 -33.402 1.00 52.47 83 GLN A N 1
ATOM 664 C CA . GLN A 1 83 ? 15.070 28.494 -34.274 1.00 52.47 83 GLN A CA 1
ATOM 665 C C . GLN A 1 83 ? 16.196 27.953 -35.157 1.00 52.47 83 GLN A C 1
ATOM 667 O O . GLN A 1 83 ? 16.650 28.624 -36.083 1.00 52.47 83 GLN A O 1
ATOM 672 N N . ILE A 1 84 ? 16.664 26.748 -34.838 1.00 61.56 84 ILE A N 1
ATOM 673 C CA . ILE A 1 84 ? 17.572 25.987 -35.693 1.00 61.56 84 ILE A CA 1
ATOM 674 C C . ILE A 1 84 ? 16.753 25.529 -36.917 1.00 61.56 84 ILE A C 1
ATOM 676 O O . ILE A 1 84 ? 15.697 24.922 -36.730 1.00 61.56 84 ILE A O 1
ATOM 680 N N . PRO A 1 85 ? 17.175 25.847 -38.154 1.00 65.50 85 PRO A N 1
ATOM 681 C CA . PRO A 1 85 ? 16.428 25.519 -39.367 1.00 65.50 85 PRO A CA 1
ATOM 682 C C . PRO A 1 85 ? 16.314 23.998 -39.565 1.00 65.50 85 PRO A C 1
ATOM 684 O O . PRO A 1 85 ? 17.317 23.298 -39.673 1.00 65.50 85 PRO A O 1
ATOM 687 N N . SER A 1 86 ? 15.077 23.500 -39.641 1.00 61.84 86 SER A N 1
ATOM 688 C CA . SER A 1 86 ? 14.709 22.074 -39.681 1.00 61.84 86 SER A CA 1
ATOM 689 C C . SER A 1 86 ? 15.026 21.318 -40.985 1.00 61.84 86 SER A C 1
ATOM 691 O O . SER A 1 86 ? 14.575 20.187 -41.135 1.00 61.84 86 SER A O 1
ATOM 693 N N . ASP A 1 87 ? 15.788 21.891 -41.921 1.00 62.12 87 ASP A N 1
ATOM 694 C CA . ASP A 1 87 ? 15.892 21.367 -43.297 1.00 62.12 87 ASP A CA 1
ATOM 695 C C . ASP A 1 87 ? 17.247 20.733 -43.665 1.00 62.12 87 ASP A C 1
ATOM 697 O O . ASP A 1 87 ? 17.507 20.461 -44.837 1.00 62.12 87 ASP A O 1
ATOM 701 N N . VAL A 1 88 ? 18.120 20.434 -42.694 1.00 54.03 88 VAL A N 1
ATOM 702 C CA . VAL A 1 88 ? 19.402 19.751 -42.968 1.00 54.03 88 VAL A CA 1
ATOM 703 C C . VAL A 1 88 ? 19.660 18.618 -41.974 1.00 54.03 88 VAL A C 1
ATOM 705 O O . VAL A 1 88 ? 20.604 18.650 -41.196 1.00 54.03 88 VAL A O 1
ATOM 708 N N . ILE A 1 89 ? 18.833 17.575 -42.013 1.00 56.78 89 ILE A N 1
ATOM 709 C CA . ILE A 1 89 ? 19.298 16.233 -41.637 1.00 56.78 89 ILE A CA 1
ATOM 710 C C . ILE A 1 89 ? 19.106 15.362 -42.869 1.00 56.78 89 ILE A C 1
ATOM 712 O O . ILE A 1 89 ? 18.128 14.631 -43.020 1.00 56.78 89 ILE A O 1
ATOM 716 N N . ALA A 1 90 ? 20.040 15.523 -43.808 1.00 55.53 90 ALA A N 1
ATOM 717 C CA . ALA A 1 90 ? 20.256 14.532 -44.839 1.00 55.53 90 ALA A CA 1
ATOM 718 C C . ALA A 1 90 ? 20.542 13.211 -44.122 1.00 55.53 90 ALA A C 1
ATOM 720 O O . ALA A 1 90 ? 21.478 13.101 -43.335 1.00 55.53 90 ALA A O 1
ATOM 721 N N . HIS A 1 91 ? 19.654 12.254 -44.358 1.00 52.91 91 HIS A N 1
ATOM 722 C CA . HIS A 1 91 ? 19.730 10.877 -43.911 1.00 52.91 91 HIS A CA 1
ATOM 723 C C . HIS A 1 91 ? 21.033 10.275 -44.469 1.00 52.91 91 HIS A C 1
ATOM 725 O O . HIS A 1 91 ? 21.041 9.734 -45.574 1.00 52.91 91 HIS A O 1
ATOM 731 N N . GLU A 1 92 ? 22.154 10.421 -43.754 1.00 61.06 92 GLU A N 1
ATOM 732 C CA . GLU A 1 92 ? 23.348 9.635 -44.046 1.00 61.06 92 GLU A CA 1
ATOM 733 C C . GLU A 1 92 ? 22.989 8.182 -43.758 1.00 61.06 92 GLU A C 1
ATOM 735 O O . GLU A 1 92 ? 22.732 7.750 -42.635 1.00 61.06 92 GLU A O 1
ATOM 740 N N . SER A 1 93 ? 22.802 7.469 -44.855 1.00 58.88 93 SER A N 1
ATOM 741 C CA . SER A 1 93 ? 22.377 6.091 -44.928 1.00 58.88 93 SER A CA 1
ATOM 742 C C . SER A 1 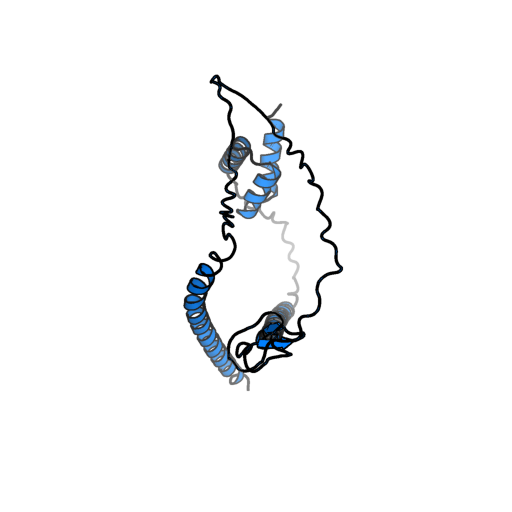93 ? 23.379 5.192 -44.215 1.00 58.88 93 SER A C 1
ATOM 744 O O . SER A 1 93 ? 24.448 4.941 -44.759 1.00 58.88 93 SER A O 1
ATOM 746 N N . GLY A 1 94 ? 22.971 4.719 -43.035 1.00 60.50 94 GLY A N 1
ATOM 747 C CA . GLY A 1 94 ? 23.272 3.413 -42.448 1.00 60.50 94 GLY A CA 1
ATOM 748 C C . GLY A 1 94 ? 24.740 3.001 -42.420 1.00 60.50 94 GLY A C 1
ATOM 749 O O . GLY A 1 94 ? 25.290 2.575 -43.434 1.00 60.50 94 GLY A O 1
ATOM 750 N N . GLY A 1 95 ? 25.319 3.032 -41.220 1.00 73.62 95 GLY A N 1
ATOM 751 C CA . GLY A 1 95 ? 26.536 2.300 -40.886 1.00 73.62 95 GLY A CA 1
ATOM 752 C C . GLY A 1 95 ? 26.491 0.826 -41.308 1.00 73.62 95 GLY A C 1
ATOM 753 O O . GLY A 1 95 ? 25.425 0.244 -41.533 1.00 73.62 95 GLY A O 1
ATOM 754 N N . PHE A 1 96 ? 27.665 0.222 -41.484 1.00 87.62 96 PHE A N 1
ATOM 755 C CA . PHE A 1 96 ? 27.771 -1.200 -41.804 1.00 87.62 96 PHE A CA 1
ATOM 756 C C . PHE A 1 96 ? 27.527 -2.030 -40.541 1.00 87.62 96 PHE A C 1
ATOM 758 O O . PHE A 1 96 ? 28.402 -2.072 -39.682 1.00 87.62 96 PHE A O 1
ATOM 765 N N . CYS A 1 97 ? 26.413 -2.769 -40.477 1.00 93.69 97 CYS A N 1
ATOM 766 C CA . CYS A 1 97 ? 26.208 -3.715 -39.380 1.00 93.69 97 CYS A CA 1
ATOM 767 C C . CYS A 1 97 ? 27.261 -4.849 -39.409 1.00 93.69 97 CYS A C 1
ATOM 769 O O . CYS A 1 97 ? 27.591 -5.376 -40.479 1.00 93.69 97 CYS A O 1
ATOM 771 N N . GLY A 1 98 ? 27.683 -5.333 -38.241 1.00 93.56 98 GLY A N 1
ATOM 772 C CA . GLY A 1 98 ? 28.489 -6.541 -38.051 1.00 93.56 98 GLY A CA 1
ATOM 773 C C . GLY A 1 98 ? 29.906 -6.320 -37.515 1.00 93.56 98 GLY A C 1
ATOM 774 O O . GLY A 1 98 ? 30.691 -7.272 -37.510 1.00 93.56 98 GLY A O 1
ATOM 775 N N . ASP A 1 99 ? 30.253 -5.114 -37.066 1.00 94.19 99 ASP A N 1
ATOM 776 C CA . ASP A 1 99 ? 31.547 -4.780 -36.454 1.00 94.19 99 ASP A CA 1
ATOM 777 C C . ASP A 1 99 ? 31.530 -4.827 -34.909 1.00 94.19 99 ASP A C 1
ATOM 779 O O . ASP A 1 99 ? 32.569 -4.679 -34.265 1.00 94.19 99 ASP A O 1
ATOM 783 N N . SER A 1 100 ? 30.371 -5.122 -34.308 1.00 92.44 100 SER A N 1
ATOM 784 C CA . SER A 1 100 ? 30.103 -5.104 -32.863 1.00 92.44 100 SER A CA 1
ATOM 785 C C . SER A 1 100 ? 30.260 -3.729 -32.196 1.00 92.44 100 SER A C 1
ATOM 787 O O . SER A 1 100 ? 30.419 -3.666 -30.973 1.00 92.44 100 SER A O 1
ATOM 789 N N . ILE A 1 101 ? 30.206 -2.635 -32.962 1.00 91.50 101 ILE A N 1
ATOM 790 C CA . ILE A 1 101 ? 30.287 -1.257 -32.469 1.00 91.50 101 ILE A CA 1
ATOM 791 C C . ILE A 1 101 ? 29.003 -0.529 -32.865 1.00 91.50 101 ILE A C 1
ATOM 793 O O . ILE A 1 101 ? 28.623 -0.501 -34.022 1.00 91.50 101 ILE A O 1
ATOM 797 N N . ARG A 1 102 ? 28.333 0.111 -31.901 1.00 91.12 102 ARG A N 1
ATOM 798 C CA . ARG A 1 102 ? 27.104 0.864 -32.177 1.00 91.12 102 ARG A CA 1
ATOM 799 C C . ARG A 1 102 ? 27.419 2.163 -32.920 1.00 91.12 102 ARG A C 1
ATOM 801 O O . ARG A 1 102 ? 27.988 3.077 -32.319 1.00 91.12 102 ARG A O 1
ATOM 808 N N . GLN A 1 103 ? 26.998 2.267 -34.175 1.00 92.12 103 GLN A N 1
ATOM 809 C CA . GLN A 1 103 ? 27.153 3.482 -34.978 1.00 92.12 103 GLN A CA 1
ATOM 810 C C . GLN A 1 103 ? 25.916 4.397 -34.878 1.00 92.12 103 GLN A C 1
ATOM 812 O O . GLN A 1 103 ? 24.836 3.999 -34.427 1.00 92.12 103 GLN A O 1
ATOM 817 N N . LEU A 1 104 ? 26.069 5.671 -35.259 1.00 90.75 104 LEU A N 1
ATOM 818 C CA . LEU A 1 104 ? 24.951 6.620 -35.304 1.00 90.75 104 LEU A CA 1
ATOM 819 C C . LEU A 1 104 ? 23.920 6.170 -36.346 1.00 90.75 104 LEU A C 1
ATOM 821 O O . LEU A 1 104 ? 24.257 5.917 -37.498 1.00 90.75 104 LEU A O 1
ATOM 825 N N . GLY A 1 105 ? 22.655 6.093 -35.933 1.00 89.81 105 GLY A N 1
ATOM 826 C CA . GLY A 1 105 ? 21.560 5.624 -36.785 1.00 89.81 105 GLY A CA 1
ATOM 827 C C . GLY A 1 105 ? 21.342 4.111 -36.756 1.00 89.81 105 GLY A C 1
ATOM 828 O O . GLY A 1 105 ? 20.375 3.642 -37.350 1.00 89.81 105 GLY A O 1
ATOM 829 N N . GLU A 1 106 ? 22.171 3.352 -36.037 1.00 92.62 106 GLU A N 1
ATOM 830 C CA . GLU A 1 106 ? 21.915 1.939 -35.772 1.00 92.62 106 GLU A CA 1
ATOM 831 C C . GLU A 1 106 ? 21.010 1.761 -34.550 1.00 92.62 106 GLU A C 1
ATOM 833 O O . GLU A 1 106 ? 21.173 2.377 -33.486 1.00 92.62 106 GLU A O 1
ATOM 838 N N . ASP A 1 107 ? 20.049 0.866 -34.703 1.00 95.19 107 ASP A N 1
ATOM 839 C CA . ASP A 1 107 ? 19.073 0.483 -33.709 1.00 95.19 107 ASP A CA 1
ATOM 840 C C . ASP A 1 107 ? 18.900 -1.046 -33.693 1.00 95.19 107 ASP A C 1
ATOM 842 O O . ASP A 1 107 ? 19.406 -1.780 -34.548 1.00 95.19 107 ASP A O 1
ATOM 846 N N . CYS A 1 108 ? 18.206 -1.568 -32.683 1.00 96.06 108 CYS A N 1
ATOM 847 C CA . CYS A 1 108 ? 18.048 -3.018 -32.555 1.00 96.06 108 CYS A CA 1
ATOM 848 C C . CYS A 1 108 ? 17.177 -3.642 -33.667 1.00 96.06 108 CYS A C 1
ATOM 850 O O . CYS A 1 108 ? 17.098 -4.869 -33.755 1.00 96.06 108 CYS A O 1
ATOM 852 N N . SER A 1 109 ? 16.498 -2.824 -34.484 1.00 95.19 109 SER A N 1
ATOM 853 C CA . SER A 1 109 ? 15.664 -3.260 -35.609 1.00 95.19 109 SER A CA 1
ATOM 854 C C . SER A 1 109 ? 16.451 -3.318 -36.922 1.00 95.19 109 SER A C 1
ATOM 856 O O . SER A 1 109 ? 16.178 -4.200 -37.735 1.00 95.19 109 SER A O 1
ATOM 858 N N . ASN A 1 110 ? 17.428 -2.429 -37.129 1.00 94.62 110 ASN A N 1
ATOM 859 C CA . ASN A 1 110 ? 18.217 -2.349 -38.358 1.00 94.62 110 ASN A CA 1
ATOM 860 C C . ASN A 1 110 ? 19.579 -3.077 -38.281 1.00 94.62 110 ASN A C 1
ATOM 862 O O . ASN A 1 110 ? 19.981 -3.660 -39.286 1.00 94.62 110 ASN A O 1
ATOM 866 N N . CYS A 1 111 ? 20.220 -3.156 -37.104 1.00 95.31 111 CYS A N 1
ATOM 867 C CA . CYS A 1 111 ? 21.513 -3.823 -36.890 1.00 95.31 111 CYS A CA 1
ATOM 868 C C . CYS A 1 111 ? 21.513 -4.724 -35.631 1.00 95.31 111 CYS A C 1
ATOM 870 O O . CYS A 1 111 ? 22.201 -4.455 -34.642 1.00 95.31 111 CYS A O 1
ATOM 872 N N . PRO A 1 112 ? 20.792 -5.864 -35.642 1.00 94.50 112 PRO A N 1
ATOM 873 C CA . PRO A 1 112 ? 20.737 -6.792 -34.502 1.00 94.50 112 PRO A CA 1
ATOM 874 C C . PRO A 1 112 ? 22.058 -7.541 -34.230 1.00 94.50 112 PRO A C 1
ATOM 876 O O . PRO A 1 112 ? 22.188 -8.222 -33.207 1.00 94.50 112 PRO A O 1
ATOM 879 N N . ALA A 1 113 ? 23.028 -7.468 -35.148 1.00 95.56 113 ALA A N 1
ATOM 880 C CA . ALA A 1 113 ? 24.356 -8.045 -34.958 1.00 95.56 113 ALA A CA 1
ATOM 881 C C . ALA A 1 113 ? 25.155 -7.274 -33.894 1.00 95.56 113 ALA A C 1
ATOM 883 O O . ALA A 1 113 ? 25.748 -7.907 -33.013 1.00 95.56 113 ALA A O 1
ATOM 884 N N . ASP A 1 114 ? 25.083 -5.941 -33.943 1.00 95.19 114 ASP A N 1
ATOM 885 C CA . ASP A 1 114 ? 25.860 -5.025 -33.101 1.00 95.19 114 ASP A CA 1
ATOM 886 C C . ASP A 1 114 ? 25.068 -4.590 -31.865 1.00 95.19 114 ASP A C 1
ATOM 888 O O . ASP A 1 114 ? 25.621 -4.484 -30.769 1.00 95.19 114 ASP A O 1
ATOM 892 N N . ILE A 1 115 ? 23.744 -4.436 -31.996 1.00 94.56 115 ILE A N 1
ATOM 893 C CA . ILE A 1 115 ? 22.860 -4.015 -30.904 1.00 94.56 115 ILE A CA 1
ATOM 894 C C . ILE A 1 115 ? 22.025 -5.200 -30.421 1.00 94.56 115 ILE A C 1
ATOM 896 O O . ILE A 1 115 ? 20.924 -5.476 -30.902 1.00 94.56 115 ILE A O 1
ATOM 900 N N . LYS A 1 116 ? 22.541 -5.901 -29.408 1.00 95.75 116 LYS A N 1
ATOM 901 C CA . LYS A 1 116 ? 21.825 -6.993 -28.735 1.00 95.75 116 LYS A CA 1
ATOM 902 C C . LYS A 1 116 ? 21.131 -6.485 -27.481 1.00 95.75 116 LYS A C 1
ATOM 904 O O . LYS A 1 116 ? 21.779 -6.026 -26.543 1.00 95.75 116 LYS A O 1
ATOM 909 N N . CYS A 1 117 ? 19.812 -6.636 -27.436 1.00 97.06 117 CYS A N 1
ATOM 910 C CA . CYS A 1 117 ? 19.058 -6.388 -26.214 1.00 97.06 117 CYS A CA 1
ATOM 911 C C . CYS A 1 117 ? 19.441 -7.390 -25.111 1.00 97.06 117 CYS A C 1
ATOM 913 O O . CYS A 1 117 ? 19.778 -8.548 -25.377 1.00 97.06 117 CYS A O 1
ATOM 915 N N . SER A 1 118 ? 19.347 -6.952 -23.854 1.00 95.62 118 SER A N 1
ATOM 916 C CA . SER A 1 118 ? 19.502 -7.814 -22.677 1.00 95.62 118 SER A CA 1
ATOM 917 C C . SER A 1 118 ? 18.568 -9.029 -22.742 1.00 95.62 118 SER A C 1
ATOM 919 O O . SER A 1 118 ? 17.484 -8.956 -23.313 1.00 95.62 118 SER A O 1
ATOM 921 N N . LYS A 1 119 ? 18.926 -10.142 -22.081 1.00 95.75 119 LYS A N 1
ATOM 922 C CA . LYS A 1 119 ? 18.125 -11.393 -22.069 1.00 95.75 119 LYS A CA 1
ATOM 923 C C . LYS A 1 119 ? 16.657 -11.202 -21.646 1.00 95.75 119 LYS A C 1
ATOM 925 O O . LYS A 1 119 ? 15.802 -12.000 -22.018 1.00 95.75 119 LYS A O 1
ATOM 930 N N . ASN A 1 120 ? 16.381 -10.152 -20.873 1.00 93.94 120 ASN A N 1
ATOM 931 C CA . ASN A 1 120 ? 15.053 -9.783 -20.386 1.00 93.94 120 ASN A CA 1
ATOM 932 C C . ASN A 1 120 ? 14.461 -8.582 -21.132 1.00 93.94 120 ASN A C 1
ATOM 934 O O . ASN A 1 120 ? 13.595 -7.911 -20.588 1.00 93.94 120 ASN A O 1
ATOM 938 N N . ALA A 1 121 ? 14.922 -8.281 -22.341 1.00 96.44 121 ALA A N 1
ATOM 939 C CA . ALA A 1 121 ? 14.410 -7.208 -23.179 1.00 96.44 121 ALA A CA 1
ATOM 940 C C . ALA A 1 121 ? 14.148 -7.720 -24.600 1.00 96.44 121 ALA A C 1
ATOM 942 O O . ALA A 1 121 ? 14.710 -8.727 -25.031 1.00 96.44 121 ALA A O 1
ATOM 943 N N . TYR A 1 122 ? 13.262 -7.041 -25.315 1.00 96.81 122 TYR A N 1
ATOM 944 C CA . TYR A 1 122 ? 12.971 -7.285 -26.722 1.00 96.81 122 TYR A CA 1
ATOM 945 C C . TYR A 1 122 ? 13.079 -5.968 -27.486 1.00 96.81 122 TYR A C 1
ATOM 947 O O . TYR A 1 122 ? 12.904 -4.902 -26.903 1.00 96.81 122 TYR A O 1
ATOM 955 N N . CYS A 1 123 ? 13.413 -6.041 -28.770 1.00 97.25 123 CYS A N 1
ATOM 956 C CA . CYS A 1 123 ? 13.463 -4.857 -29.615 1.00 97.25 123 CYS A CA 1
ATOM 957 C C . CYS A 1 123 ? 12.052 -4.473 -30.066 1.00 97.25 123 CYS A C 1
ATOM 959 O O . CYS A 1 123 ? 11.344 -5.320 -30.614 1.00 97.25 123 CYS A O 1
ATOM 961 N N . ASP A 1 124 ? 11.668 -3.219 -29.857 1.00 97.38 124 ASP A N 1
ATOM 962 C CA . ASP A 1 124 ? 10.420 -2.638 -30.344 1.00 97.38 124 ASP A CA 1
ATOM 963 C C . ASP A 1 124 ? 10.682 -1.196 -30.797 1.00 97.38 124 ASP A C 1
ATOM 965 O O . ASP A 1 124 ? 11.228 -0.392 -30.043 1.00 97.38 124 ASP A O 1
ATOM 969 N N . ILE A 1 125 ? 10.347 -0.882 -32.052 1.00 95.62 125 ILE A N 1
ATOM 970 C CA . ILE A 1 125 ? 10.561 0.444 -32.668 1.00 95.62 125 ILE A CA 1
ATOM 971 C C . ILE A 1 125 ? 12.026 0.926 -32.517 1.00 95.62 125 ILE A C 1
ATOM 973 O O . ILE A 1 125 ? 12.296 2.059 -32.130 1.00 95.62 125 ILE A O 1
ATOM 977 N N . GLY A 1 126 ? 12.999 0.040 -32.757 1.00 95.56 126 GLY A N 1
ATOM 978 C CA . GLY A 1 126 ? 14.428 0.366 -32.634 1.00 95.56 126 GLY A CA 1
ATOM 979 C C . GLY A 1 126 ? 14.953 0.499 -31.194 1.00 95.56 126 GLY A C 1
ATOM 980 O O . GLY A 1 126 ? 16.149 0.713 -30.991 1.00 95.56 126 GLY A O 1
ATOM 981 N N . VAL A 1 127 ? 14.115 0.314 -30.170 1.00 96.38 127 VAL A N 1
ATOM 982 C CA . VAL A 1 127 ? 14.517 0.437 -28.761 1.00 96.38 127 VAL A CA 1
ATOM 983 C C . VAL A 1 127 ? 14.372 -0.901 -28.033 1.00 96.38 127 VAL A C 1
ATOM 985 O O . VAL A 1 127 ? 13.410 -1.640 -28.221 1.00 96.38 127 VAL A O 1
ATOM 988 N N . CYS A 1 128 ? 15.334 -1.235 -27.169 1.00 97.25 128 CYS A N 1
ATOM 989 C CA . CYS A 1 128 ? 15.242 -2.417 -26.314 1.00 97.25 128 CYS A CA 1
ATOM 990 C C . CYS A 1 128 ? 14.301 -2.148 -25.131 1.00 97.25 128 CYS A C 1
ATOM 992 O O . CYS A 1 128 ? 14.675 -1.470 -24.175 1.00 97.25 128 CYS A O 1
ATOM 994 N N . ILE A 1 129 ? 13.098 -2.718 -25.169 1.00 97.00 129 ILE A N 1
ATOM 995 C CA . ILE A 1 129 ? 12.102 -2.607 -24.103 1.00 97.00 129 ILE A CA 1
ATOM 996 C C . ILE A 1 129 ? 12.222 -3.813 -23.163 1.00 97.00 129 ILE A C 1
ATOM 998 O O . ILE A 1 129 ? 12.236 -4.959 -23.627 1.00 97.00 129 ILE A O 1
ATOM 1002 N N . PRO A 1 130 ? 12.281 -3.615 -21.834 1.00 94.62 130 PRO A N 1
ATOM 1003 C CA . PRO A 1 130 ? 12.278 -4.723 -20.890 1.00 94.62 130 PRO A CA 1
ATOM 1004 C C . PRO A 1 130 ? 10.983 -5.538 -21.011 1.00 94.62 130 PRO A C 1
ATOM 1006 O O . PRO A 1 130 ? 9.864 -5.021 -21.001 1.00 94.62 130 PRO A O 1
ATOM 1009 N N . LYS A 1 131 ? 11.127 -6.859 -21.086 1.00 93.56 131 LYS A N 1
ATOM 1010 C CA . LYS A 1 131 ? 10.026 -7.812 -21.040 1.00 93.56 131 LYS A CA 1
ATOM 1011 C C . LYS A 1 131 ? 9.405 -7.746 -19.649 1.00 93.56 131 LYS A C 1
ATOM 1013 O O . LYS A 1 131 ? 9.970 -8.251 -18.680 1.00 93.56 131 LYS A O 1
ATOM 1018 N N . LYS A 1 132 ? 8.221 -7.138 -19.551 1.00 85.94 132 LYS A N 1
ATOM 1019 C CA . LYS A 1 132 ? 7.449 -7.092 -18.307 1.00 85.94 132 LYS A CA 1
ATOM 1020 C C . LYS A 1 132 ? 7.205 -8.522 -17.826 1.00 85.94 132 LYS A C 1
ATOM 1022 O O . LYS A 1 132 ? 6.498 -9.293 -18.473 1.00 85.94 132 LYS A O 1
ATOM 1027 N N . SER A 1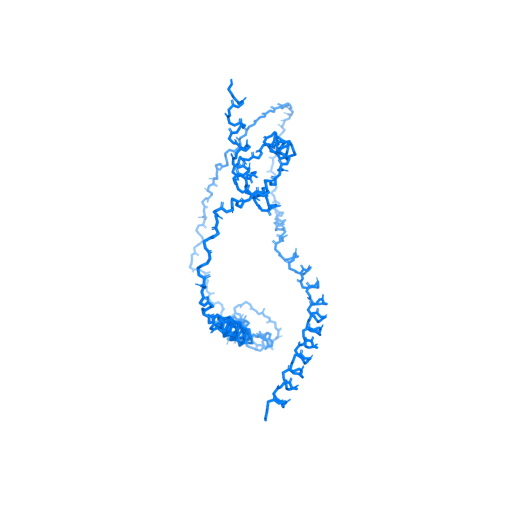 133 ? 7.821 -8.887 -16.705 1.00 82.88 133 SER A N 1
ATOM 1028 C CA . SER A 1 133 ? 7.629 -10.200 -16.098 1.00 82.88 133 SER A CA 1
ATOM 1029 C C . SER A 1 133 ? 6.168 -10.335 -15.669 1.00 82.88 133 SER A C 1
ATOM 1031 O O . SER A 1 133 ? 5.696 -9.637 -14.770 1.00 82.88 133 SER A O 1
ATOM 1033 N N . SER A 1 134 ? 5.427 -11.233 -16.319 1.00 76.69 134 SER A N 1
ATOM 1034 C CA . SER A 1 134 ? 4.021 -11.518 -16.007 1.00 76.69 134 SER A CA 1
ATOM 1035 C C . SER A 1 134 ? 3.825 -12.144 -14.620 1.00 76.69 134 SER A C 1
ATOM 1037 O O . SER A 1 134 ? 2.689 -12.277 -14.165 1.00 76.69 134 SER A O 1
ATOM 1039 N N . PHE A 1 135 ? 4.912 -12.503 -13.928 1.00 75.25 135 PHE A N 1
ATOM 1040 C CA . PHE A 1 135 ? 4.871 -13.118 -12.602 1.00 75.25 135 PHE A CA 1
ATOM 1041 C C . PHE A 1 135 ? 4.239 -12.216 -11.536 1.00 75.25 135 PHE A C 1
ATOM 1043 O O . PHE A 1 135 ? 3.534 -12.725 -10.665 1.00 75.25 135 PHE A O 1
ATOM 1050 N N . ASN A 1 136 ? 4.372 -10.890 -11.651 1.00 80.88 136 ASN A N 1
ATOM 1051 C CA . ASN A 1 136 ? 3.754 -9.974 -10.687 1.00 80.88 136 ASN A CA 1
ATOM 1052 C C . ASN A 1 136 ? 2.220 -10.009 -10.757 1.00 80.88 136 ASN A C 1
ATOM 1054 O O . ASN A 1 136 ? 1.554 -9.924 -9.731 1.00 80.88 136 ASN A O 1
ATOM 1058 N N . LEU A 1 137 ? 1.636 -10.203 -11.944 1.00 87.12 137 LEU A N 1
ATOM 1059 C CA . LEU A 1 137 ? 0.179 -10.200 -12.101 1.00 87.12 137 LEU A CA 1
ATOM 1060 C C . LEU A 1 137 ? -0.471 -11.456 -11.501 1.00 87.12 137 LEU A C 1
ATOM 1062 O O . LEU A 1 137 ? -1.492 -11.359 -10.823 1.00 87.12 137 LEU A O 1
ATOM 1066 N N . LEU A 1 138 ? 0.140 -12.627 -11.696 1.00 88.50 138 LEU A N 1
ATOM 1067 C CA . LEU A 1 138 ? -0.365 -13.881 -11.129 1.00 88.50 138 LEU A CA 1
ATOM 1068 C C . LEU A 1 138 ? -0.294 -13.874 -9.595 1.00 88.50 138 LEU A C 1
ATOM 1070 O O . LEU A 1 138 ? -1.237 -14.307 -8.934 1.00 88.50 138 LEU A O 1
ATOM 1074 N N . LEU A 1 139 ? 0.790 -13.336 -9.032 1.00 88.62 139 LEU A N 1
ATOM 1075 C CA . LEU A 1 139 ? 0.970 -13.223 -7.585 1.00 88.62 139 LEU A CA 1
ATOM 1076 C C . LEU A 1 139 ? -0.066 -12.279 -6.953 1.00 88.62 139 LEU A C 1
ATOM 1078 O O . LEU A 1 139 ? -0.659 -12.621 -5.932 1.00 88.62 139 LEU A O 1
ATOM 1082 N N . ILE A 1 140 ? -0.366 -11.148 -7.602 1.00 90.94 140 ILE A N 1
ATOM 1083 C CA . ILE A 1 140 ? -1.419 -10.220 -7.156 1.00 90.94 140 ILE A CA 1
ATOM 1084 C C . ILE A 1 140 ? -2.793 -10.907 -7.136 1.00 90.94 140 ILE A C 1
ATOM 1086 O O . ILE A 1 140 ? -3.526 -10.788 -6.153 1.00 90.94 140 ILE A O 1
ATOM 1090 N N . ILE A 1 141 ? -3.136 -11.670 -8.182 1.00 95.12 141 ILE A N 1
ATOM 1091 C CA . ILE A 1 141 ? -4.405 -12.417 -8.239 1.00 95.12 141 ILE A CA 1
ATOM 1092 C C . ILE A 1 141 ? -4.482 -13.443 -7.102 1.00 95.12 141 ILE A C 1
ATOM 1094 O O . ILE A 1 141 ? -5.518 -13.566 -6.448 1.00 95.12 141 ILE A O 1
ATOM 1098 N N . LEU A 1 142 ? -3.386 -14.153 -6.826 1.00 94.69 142 LEU A N 1
ATOM 1099 C CA . LEU A 1 142 ? -3.337 -15.162 -5.770 1.00 94.69 142 LEU A CA 1
ATOM 1100 C C . LEU A 1 142 ? -3.550 -14.544 -4.378 1.00 94.69 142 LEU A C 1
ATOM 1102 O O . LEU A 1 142 ? -4.339 -15.070 -3.591 1.00 94.69 142 LEU A O 1
ATOM 1106 N N . ILE A 1 143 ? -2.926 -13.394 -4.099 1.00 94.06 143 ILE A N 1
ATOM 1107 C CA . ILE A 1 143 ? -3.122 -12.648 -2.845 1.00 94.06 143 ILE A CA 1
ATOM 1108 C C . ILE A 1 143 ? -4.572 -12.168 -2.709 1.00 94.06 143 ILE A C 1
ATOM 1110 O O . ILE A 1 143 ? -5.163 -12.304 -1.636 1.00 94.06 143 ILE A O 1
ATOM 1114 N N . ALA A 1 144 ? -5.168 -11.650 -3.786 1.00 96.50 144 ALA A N 1
ATOM 1115 C CA . ALA A 1 144 ? -6.552 -11.177 -3.780 1.00 96.50 144 ALA A CA 1
ATOM 1116 C C . ALA A 1 144 ? -7.559 -12.307 -3.490 1.00 96.50 144 ALA A C 1
ATOM 1118 O O . ALA A 1 144 ? -8.507 -12.126 -2.727 1.00 96.50 144 ALA A O 1
ATOM 1119 N N . VAL A 1 145 ? -7.344 -13.502 -4.048 1.00 97.31 145 VAL A N 1
ATOM 1120 C CA . VAL A 1 145 ? -8.189 -14.673 -3.760 1.00 97.31 145 VAL A CA 1
ATOM 1121 C C . VAL A 1 145 ? -8.027 -15.123 -2.305 1.00 97.31 145 VAL A C 1
ATOM 1123 O O . VAL A 1 145 ? -9.014 -15.454 -1.642 1.00 97.31 145 VAL A O 1
ATOM 1126 N N . PHE A 1 146 ? -6.799 -15.103 -1.780 1.00 95.50 146 PHE A N 1
ATOM 1127 C CA . PHE A 1 146 ? -6.524 -15.520 -0.407 1.00 95.50 146 PHE A CA 1
ATOM 1128 C C . PHE A 1 146 ? -7.144 -14.566 0.625 1.00 95.50 146 PHE A C 1
ATOM 1130 O O . PHE A 1 146 ? -7.771 -15.016 1.586 1.00 95.50 146 PHE A O 1
ATOM 1137 N N . SER A 1 147 ? -7.046 -13.252 0.402 1.00 94.75 147 SER A N 1
ATOM 1138 C CA . SER A 1 147 ? -7.629 -12.242 1.293 1.00 94.75 147 SER A CA 1
ATOM 1139 C C . SER A 1 147 ? -9.159 -12.323 1.334 1.00 94.75 147 SER A C 1
ATOM 1141 O O . SER A 1 147 ? -9.745 -12.321 2.421 1.00 94.75 147 SER A O 1
ATOM 1143 N N . LEU A 1 148 ? -9.814 -12.517 0.184 1.00 96.88 148 LEU A N 1
ATOM 1144 C CA . LEU A 1 148 ? -11.259 -12.763 0.115 1.00 96.88 148 LEU A CA 1
ATOM 1145 C C . LEU A 1 148 ? -11.665 -14.047 0.856 1.00 96.88 148 LEU A C 1
ATOM 1147 O O . LEU A 1 148 ? -12.676 -14.059 1.562 1.00 96.88 148 LEU A O 1
ATOM 1151 N N . GLY A 1 149 ? -10.861 -15.110 0.754 1.00 95.44 149 GLY A N 1
ATOM 1152 C CA . GLY A 1 149 ? -11.081 -16.362 1.480 1.00 95.44 149 GLY A CA 1
ATOM 1153 C C . GLY A 1 149 ? -11.046 -16.191 3.003 1.00 95.44 149 GLY A C 1
ATOM 1154 O O . GLY A 1 149 ? -11.920 -16.710 3.704 1.00 95.44 149 GLY A O 1
ATOM 1155 N N . ILE A 1 150 ? -10.089 -15.414 3.522 1.00 94.88 150 ILE A N 1
ATOM 1156 C CA . ILE A 1 150 ? -9.979 -15.120 4.960 1.00 94.88 150 ILE A CA 1
ATOM 1157 C C . ILE A 1 150 ? -11.216 -14.358 5.444 1.00 94.88 150 ILE A C 1
ATOM 1159 O O . ILE A 1 150 ? -11.844 -14.775 6.422 1.00 94.88 150 ILE A O 1
ATOM 1163 N N . ILE A 1 151 ? -11.617 -13.298 4.736 1.00 95.25 151 ILE A N 1
ATOM 1164 C CA . ILE A 1 151 ? -12.797 -12.492 5.087 1.00 95.25 151 ILE A CA 1
ATOM 1165 C C . ILE A 1 151 ? -14.063 -13.363 5.097 1.00 95.25 151 ILE A C 1
ATOM 1167 O O . ILE A 1 151 ? -14.837 -13.335 6.059 1.00 95.25 151 ILE A O 1
ATOM 1171 N N . PHE A 1 152 ? -14.248 -14.195 4.068 1.00 95.81 152 PHE A N 1
ATOM 1172 C CA . PHE A 1 152 ? -15.398 -15.095 3.965 1.00 95.81 152 PHE A CA 1
ATOM 1173 C C . PHE A 1 152 ? -15.428 -16.133 5.098 1.00 95.81 152 PHE A C 1
ATOM 1175 O O . PHE A 1 152 ? -16.478 -16.386 5.695 1.00 95.81 152 PHE A O 1
ATOM 1182 N N . SER A 1 153 ? -14.271 -16.696 5.455 1.00 92.44 153 SER A N 1
ATOM 1183 C CA . SER A 1 153 ? -14.159 -17.647 6.566 1.00 92.44 153 SER A CA 1
ATOM 1184 C C . SER A 1 153 ?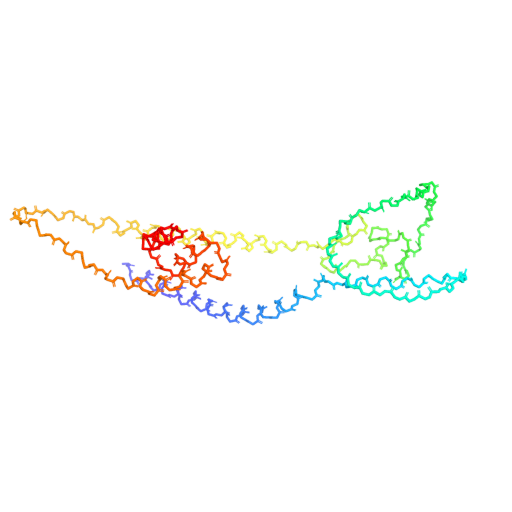 -14.510 -17.011 7.920 1.00 92.44 153 SER A C 1
ATOM 1186 O O . SER A 1 153 ? -15.262 -17.601 8.703 1.00 92.44 153 SER A O 1
ATOM 1188 N N . GLY A 1 154 ? -14.060 -15.773 8.164 1.00 92.69 154 GLY A N 1
ATOM 1189 C CA . GLY A 1 154 ? -14.398 -15.003 9.360 1.00 92.69 154 GLY A CA 1
ATOM 1190 C C . GLY A 1 154 ? -15.899 -14.733 9.464 1.00 92.69 154 GLY A C 1
ATOM 1191 O O . GLY A 1 154 ? -16.502 -14.959 10.517 1.00 92.69 154 GLY A O 1
ATOM 1192 N N . PHE A 1 155 ? -16.533 -14.352 8.352 1.00 95.12 155 PHE A N 1
ATOM 1193 C CA . PHE A 1 155 ? -17.975 -14.107 8.290 1.00 95.12 155 PHE A CA 1
ATOM 1194 C C . PHE A 1 155 ? -18.807 -15.344 8.678 1.00 95.12 155 PHE A C 1
ATOM 1196 O O . PHE A 1 155 ? -19.768 -15.234 9.447 1.00 95.12 155 PHE A O 1
ATOM 1203 N N . ILE A 1 156 ? -18.414 -16.541 8.223 1.00 94.19 156 ILE A N 1
ATOM 1204 C CA . ILE A 1 156 ? -19.096 -17.799 8.578 1.00 94.19 156 ILE A CA 1
ATOM 1205 C C . ILE A 1 156 ? -18.997 -18.101 10.083 1.00 94.19 156 ILE A C 1
ATOM 1207 O O . ILE A 1 156 ? -19.978 -18.544 10.692 1.00 94.19 156 ILE A O 1
ATOM 1211 N N . ILE A 1 157 ? -17.837 -17.858 10.705 1.00 91.19 157 ILE A N 1
ATOM 1212 C CA . ILE A 1 157 ? -17.629 -18.097 12.144 1.00 91.19 157 ILE A CA 1
ATOM 1213 C C . ILE A 1 157 ? -18.492 -17.148 12.980 1.00 91.19 157 ILE A C 1
ATOM 1215 O O . ILE A 1 157 ? -19.134 -17.582 13.941 1.00 91.19 157 ILE A O 1
ATOM 1219 N N . VAL A 1 158 ? -18.550 -15.870 12.594 1.00 91.12 158 VAL A N 1
ATOM 1220 C CA . VAL A 1 158 ? -19.366 -14.860 13.277 1.00 91.12 158 VAL A CA 1
ATOM 1221 C C . VAL A 1 158 ? -20.846 -15.231 13.197 1.00 91.12 158 VAL A C 1
ATOM 1223 O O . VAL A 1 158 ? -21.502 -15.301 14.237 1.00 91.12 158 VAL A O 1
ATOM 1226 N N . LYS A 1 159 ? -21.362 -15.578 12.007 1.00 89.50 159 LYS A N 1
ATOM 1227 C CA . LYS A 1 159 ? -22.768 -15.988 11.842 1.00 89.50 159 LYS A CA 1
ATOM 1228 C C . LYS A 1 159 ? -23.158 -17.161 12.746 1.00 89.50 159 LYS A C 1
ATOM 1230 O O . LYS A 1 159 ? -24.180 -17.092 13.424 1.00 89.50 159 LYS A O 1
ATOM 1235 N N . LYS A 1 160 ? -22.313 -18.195 12.851 1.00 85.12 160 LYS A N 1
ATOM 1236 C CA . LYS A 1 160 ? -22.577 -19.351 13.731 1.00 85.12 160 LYS A CA 1
ATOM 1237 C C . LYS A 1 160 ? -22.676 -18.995 15.217 1.00 85.12 160 LYS A C 1
ATOM 1239 O O . LYS A 1 160 ? -23.297 -19.738 15.976 1.00 85.12 160 LYS A O 1
ATOM 1244 N N . LYS A 1 161 ? -22.055 -17.897 15.655 1.00 82.38 161 LYS A N 1
ATOM 1245 C CA . LYS A 1 161 ? -22.057 -17.484 17.064 1.00 82.38 161 LYS A CA 1
ATOM 1246 C C . LYS A 1 161 ? -23.345 -16.753 17.459 1.00 82.38 161 LYS A C 1
ATOM 1248 O O . LYS A 1 161 ? -23.716 -16.792 18.630 1.00 82.38 161 LYS A O 1
ATOM 1253 N N . PHE A 1 162 ? -24.043 -16.140 16.503 1.00 75.62 162 PHE A N 1
ATOM 1254 C CA . PHE A 1 162 ? -25.257 -15.364 16.771 1.00 75.62 162 PHE A CA 1
ATOM 1255 C C . PHE A 1 162 ? -26.546 -16.198 16.818 1.00 75.62 162 PHE A C 1
ATOM 1257 O O . PHE A 1 162 ? -27.488 -15.800 17.494 1.00 75.62 162 PHE A O 1
ATOM 1264 N N . GLU A 1 163 ? -26.581 -17.393 16.226 1.00 78.69 163 GLU A N 1
ATOM 1265 C CA . GLU A 1 163 ? -27.785 -18.249 16.234 1.00 78.69 163 GLU A CA 1
ATOM 1266 C C . GLU A 1 163 ? -28.004 -19.031 17.547 1.00 78.69 163 GLU A C 1
ATOM 1268 O O . GLU A 1 163 ? -28.993 -19.746 17.691 1.00 78.69 163 GLU A O 1
ATOM 1273 N N . LYS A 1 164 ? -27.116 -18.904 18.546 1.00 63.50 164 LYS A N 1
ATOM 1274 C CA . LYS A 1 164 ? -27.193 -19.665 19.812 1.00 63.50 164 LYS A CA 1
ATOM 1275 C C . LYS A 1 164 ? -27.473 -18.818 21.051 1.00 63.50 164 LYS A C 1
ATOM 1277 O O . LYS A 1 164 ? -26.845 -19.006 22.092 1.00 63.50 164 LYS A O 1
ATOM 1282 N N . LYS A 1 165 ? -28.465 -17.935 20.984 1.00 61.88 165 LYS A N 1
ATOM 1283 C CA . LYS A 1 165 ? -29.164 -17.484 22.195 1.00 61.88 165 LYS A CA 1
ATOM 1284 C C . LYS A 1 165 ? -30.655 -17.778 22.048 1.00 61.88 165 LYS A C 1
ATOM 1286 O O . LYS A 1 165 ? -31.393 -16.895 21.622 1.00 61.88 165 LYS A O 1
ATOM 1291 N N . PRO A 1 166 ? -31.112 -19.004 22.379 1.00 60.34 166 PRO A N 1
ATOM 1292 C CA . PRO A 1 166 ? -32.523 -19.195 22.669 1.00 60.34 166 PRO A CA 1
ATOM 1293 C C . PRO A 1 166 ? -32.877 -18.241 23.808 1.00 60.34 166 PRO A C 1
ATOM 1295 O O . PRO A 1 166 ? -32.199 -18.217 24.840 1.00 60.34 166 PRO A O 1
ATOM 1298 N N . ALA A 1 167 ? -33.887 -17.411 23.561 1.00 63.03 167 ALA A N 1
ATOM 1299 C CA . ALA A 1 167 ? -34.481 -16.530 24.543 1.00 63.03 167 ALA A CA 1
ATOM 1300 C C . ALA A 1 167 ? -34.760 -17.343 25.811 1.00 63.03 167 ALA A C 1
ATOM 1302 O O . ALA A 1 167 ? -35.632 -18.209 25.832 1.00 63.03 167 ALA A O 1
ATOM 1303 N N . LYS A 1 168 ? -33.968 -17.104 26.861 1.00 64.25 168 LYS A N 1
ATOM 1304 C CA . LYS A 1 168 ? -34.361 -17.519 28.199 1.00 64.25 168 LYS A CA 1
ATOM 1305 C C . LYS A 1 168 ? -35.550 -16.648 28.553 1.00 64.25 168 LYS A C 1
ATOM 1307 O O . LYS A 1 168 ? -35.393 -15.456 28.799 1.00 64.25 168 LYS A O 1
ATOM 1312 N N . GLU A 1 169 ? -36.712 -17.276 28.497 1.00 63.72 169 GLU A N 1
ATOM 1313 C CA . GLU A 1 169 ? -37.979 -16.816 29.032 1.00 63.72 169 GLU A CA 1
ATOM 1314 C C . GLU A 1 169 ? -37.743 -16.215 30.423 1.00 63.72 169 GLU A C 1
ATOM 1316 O O . GLU A 1 169 ? -37.448 -16.902 31.405 1.00 63.72 169 GLU A O 1
ATOM 1321 N N . GLN A 1 170 ? -37.754 -14.884 30.455 1.00 57.22 170 GLN A N 1
ATOM 1322 C CA . GLN A 1 170 ? -37.616 -14.070 31.647 1.00 57.22 170 GLN A CA 1
ATOM 1323 C C . GLN A 1 170 ? -38.897 -14.265 32.460 1.00 57.22 170 GLN A C 1
ATOM 1325 O O . GLN A 1 170 ? -39.935 -13.677 32.164 1.00 57.22 170 GLN A O 1
ATOM 1330 N N . LYS A 1 171 ? -38.838 -15.109 33.494 1.00 63.22 171 LYS A N 1
ATOM 1331 C CA . LYS A 1 171 ? -39.823 -15.049 34.573 1.00 63.22 171 LYS A CA 1
ATOM 1332 C C . LYS A 1 171 ? -39.636 -13.701 35.263 1.00 63.22 171 LYS A C 1
ATOM 1334 O O . LYS A 1 171 ? -38.649 -13.486 35.960 1.00 63.22 171 LYS A O 1
ATOM 1339 N N . VAL A 1 172 ? -40.574 -12.800 34.989 1.00 59.41 172 VAL A N 1
ATOM 1340 C CA . VAL A 1 172 ? -40.731 -11.484 35.602 1.00 59.41 172 VAL A CA 1
ATOM 1341 C C . VAL A 1 172 ? -40.844 -11.668 37.116 1.00 59.41 172 VAL A C 1
ATOM 1343 O O . VAL A 1 172 ? -41.902 -12.007 37.637 1.00 59.41 172 VAL A O 1
ATOM 1346 N N . ILE A 1 173 ? -39.733 -11.478 37.820 1.00 61.78 173 ILE A N 1
ATOM 1347 C CA . ILE A 1 173 ? -39.738 -11.055 39.216 1.00 61.78 173 ILE A CA 1
ATOM 1348 C C . ILE A 1 173 ? -39.412 -9.569 39.144 1.00 61.78 173 ILE A C 1
ATOM 1350 O O . ILE A 1 173 ? -38.377 -9.189 38.601 1.00 61.78 173 ILE A O 1
ATOM 1354 N N . ALA A 1 174 ? -40.359 -8.746 39.586 1.00 62.22 174 ALA A N 1
ATOM 1355 C CA . ALA A 1 174 ? -40.229 -7.301 39.636 1.00 62.22 174 ALA A CA 1
ATOM 1356 C C . ALA A 1 174 ? -39.056 -6.938 40.553 1.00 62.22 174 ALA A C 1
ATOM 1358 O O . ALA A 1 174 ? -39.175 -6.988 41.775 1.00 62.22 174 ALA A O 1
ATOM 1359 N N . GLU A 1 175 ? -37.918 -6.624 39.948 1.00 61.78 175 GLU A N 1
ATOM 1360 C CA . GLU A 1 175 ? -36.754 -6.079 40.628 1.00 61.78 175 GLU A CA 1
ATOM 1361 C C . GLU A 1 175 ? -36.672 -4.587 40.285 1.00 61.78 175 GLU A C 1
ATOM 1363 O O . GLU A 1 175 ? -36.753 -4.192 39.118 1.00 61.78 175 GLU A O 1
ATOM 1368 N N . GLU A 1 176 ? -36.599 -3.763 41.330 1.00 66.62 176 GLU A N 1
ATOM 1369 C CA . GLU A 1 176 ? -36.480 -2.307 41.261 1.00 66.62 176 GLU A CA 1
ATOM 1370 C C . GLU A 1 176 ? -35.309 -1.849 40.371 1.00 66.62 176 GLU A C 1
ATOM 1372 O O . GLU A 1 176 ? -34.283 -2.532 40.285 1.00 66.62 176 GLU A O 1
ATOM 1377 N N . PRO A 1 177 ? -35.404 -0.654 39.753 1.00 56.75 177 PRO A N 1
ATOM 1378 C CA . PRO A 1 177 ? -34.360 -0.102 38.897 1.00 56.75 177 PRO A CA 1
ATOM 1379 C C . PRO A 1 177 ? -33.092 0.200 39.706 1.00 56.75 177 PRO A C 1
ATOM 1381 O O . PRO A 1 177 ? -32.904 1.285 40.265 1.00 56.75 177 PRO A O 1
ATOM 1384 N N . ARG A 1 178 ? -32.176 -0.768 39.742 1.00 54.09 178 ARG A N 1
ATOM 1385 C CA . ARG A 1 178 ? -30.839 -0.598 40.301 1.00 54.09 178 ARG A CA 1
ATOM 1386 C C . ARG A 1 178 ? -30.020 0.278 39.356 1.00 54.09 178 ARG A C 1
ATOM 1388 O O . ARG A 1 178 ? -29.515 -0.186 38.339 1.00 54.09 178 ARG A O 1
ATOM 1395 N N . LYS A 1 179 ? -29.914 1.562 39.713 1.00 55.88 179 LYS A N 1
ATOM 1396 C CA . LYS A 1 179 ? -29.040 2.561 39.085 1.00 55.88 179 LYS A CA 1
ATOM 1397 C C . LYS A 1 179 ? -27.640 1.982 38.900 1.00 55.88 179 LYS A C 1
ATOM 1399 O O . LYS A 1 179 ? -26.923 1.726 39.868 1.00 55.88 179 LYS A O 1
ATOM 1404 N N . GLU A 1 180 ? -27.271 1.787 37.646 1.00 64.31 180 GLU A N 1
ATOM 1405 C CA . GLU A 1 180 ? -25.936 1.397 37.235 1.00 64.31 180 GLU A CA 1
ATOM 1406 C C . GLU A 1 180 ? -24.986 2.552 37.565 1.00 64.31 180 GLU A C 1
ATOM 1408 O O . GLU A 1 180 ? -24.963 3.589 36.902 1.00 64.31 180 GLU A O 1
ATOM 1413 N N . GLN A 1 181 ? -24.254 2.412 38.671 1.00 59.53 181 GLN A N 1
ATOM 1414 C CA . GLN A 1 181 ? -23.199 3.342 39.047 1.00 59.53 181 GLN A CA 1
ATOM 1415 C C . GLN A 1 181 ? -22.055 3.191 38.044 1.00 59.53 181 GLN A C 1
ATOM 1417 O O . GLN A 1 181 ? -21.140 2.385 38.219 1.00 59.53 181 GLN A O 1
ATOM 1422 N N . ARG A 1 182 ? -22.132 3.977 36.967 1.00 62.38 182 ARG A N 1
ATOM 1423 C CA . ARG A 1 182 ? -21.020 4.268 36.066 1.00 62.38 182 ARG A CA 1
ATOM 1424 C C . ARG A 1 182 ? -19.884 4.796 36.938 1.00 62.38 182 ARG A C 1
ATOM 1426 O O . ARG A 1 182 ? -19.960 5.922 37.418 1.00 62.38 182 ARG A O 1
ATOM 1433 N N . LYS A 1 183 ? -18.867 3.968 37.198 1.00 56.25 183 LYS A N 1
ATOM 1434 C CA . LYS A 1 183 ? -17.624 4.432 37.819 1.00 56.25 183 LYS A CA 1
ATOM 1435 C C . LYS A 1 183 ? -17.065 5.519 36.913 1.00 56.25 183 LYS A C 1
ATOM 1437 O O . LYS A 1 183 ? -16.606 5.238 35.808 1.00 56.25 183 LYS A O 1
ATOM 1442 N N . GLU A 1 184 ? -17.203 6.753 37.363 1.00 67.44 184 GLU A N 1
ATOM 1443 C CA . GLU A 1 184 ? -16.597 7.917 36.752 1.00 67.44 184 GLU A CA 1
ATOM 1444 C C . GLU A 1 184 ? -15.087 7.701 36.836 1.00 67.44 184 GLU A C 1
ATOM 1446 O O . GLU A 1 184 ? -14.503 7.650 37.919 1.00 67.44 184 GLU A O 1
ATOM 1451 N N . ILE A 1 185 ? -14.467 7.420 35.691 1.00 65.25 185 ILE A N 1
ATOM 1452 C CA . ILE A 1 185 ? -13.014 7.426 35.594 1.00 65.25 185 ILE A CA 1
ATOM 1453 C C . ILE A 1 185 ? -12.647 8.889 35.798 1.00 65.25 185 ILE A C 1
ATOM 1455 O O . ILE A 1 185 ? -12.898 9.702 34.914 1.00 65.25 185 ILE A O 1
ATOM 1459 N N . VAL A 1 186 ? -12.142 9.216 36.986 1.00 68.75 186 VAL A N 1
ATOM 1460 C CA . VAL A 1 186 ? -11.586 10.533 37.289 1.00 68.75 186 VAL A CA 1
ATOM 1461 C C . VAL A 1 186 ? -10.346 10.682 36.415 1.00 68.75 186 VAL A C 1
ATOM 1463 O O . VAL A 1 186 ? -9.264 10.208 36.754 1.00 68.75 186 VAL A O 1
ATOM 1466 N N . THR A 1 187 ? -10.529 11.247 35.228 1.00 73.88 187 THR A N 1
ATOM 1467 C CA . THR A 1 187 ? -9.440 11.643 34.348 1.00 73.88 187 THR A CA 1
ATOM 1468 C C . THR A 1 187 ? -8.767 12.859 34.970 1.00 73.88 187 THR A C 1
ATOM 1470 O O . THR A 1 187 ? -9.411 13.864 35.271 1.00 73.88 187 THR A O 1
ATOM 1473 N N . ASN A 1 188 ? -7.465 12.750 35.228 1.00 86.25 188 ASN A N 1
ATOM 1474 C CA . ASN A 1 188 ? -6.673 13.882 35.681 1.00 86.25 188 ASN A CA 1
ATOM 1475 C C . ASN A 1 188 ? -6.463 14.833 34.490 1.00 86.25 188 ASN A C 1
ATOM 1477 O O . ASN A 1 188 ? -5.666 14.548 33.598 1.00 86.25 188 ASN A O 1
ATOM 1481 N N . TYR A 1 189 ? -7.217 15.934 34.453 1.00 93.81 189 TYR A N 1
ATOM 1482 C CA . TYR A 1 189 ? -7.151 16.921 33.371 1.00 93.81 189 TYR A CA 1
ATOM 1483 C C . TYR A 1 189 ? -5.885 17.787 33.413 1.00 93.81 189 TYR A C 1
ATOM 1485 O O . TYR A 1 189 ? -5.573 18.428 32.411 1.00 93.81 189 TYR A O 1
ATOM 1493 N N . ASP A 1 190 ? -5.135 17.791 34.518 1.00 94.69 190 ASP A N 1
ATOM 1494 C CA . ASP A 1 190 ? -3.983 18.683 34.692 1.00 94.69 190 ASP A CA 1
ATOM 1495 C C . ASP A 1 190 ? -2.848 18.345 33.713 1.00 94.69 190 ASP A C 1
ATOM 1497 O O . ASP A 1 190 ? -2.213 19.237 33.144 1.00 94.69 190 ASP A O 1
ATOM 1501 N N . GLU A 1 191 ? -2.615 17.054 33.462 1.00 93.31 191 GLU A N 1
ATOM 1502 C CA . GLU A 1 191 ? -1.608 16.595 32.497 1.00 93.31 191 GLU A CA 1
ATOM 1503 C C . GLU A 1 191 ? -1.994 16.971 31.062 1.00 93.31 191 GLU A C 1
ATOM 1505 O O . GLU A 1 191 ? -1.153 17.437 30.286 1.00 93.31 191 GLU A O 1
ATOM 1510 N N . LEU A 1 192 ? -3.282 16.831 30.733 1.00 95.38 192 LEU A N 1
ATOM 1511 C CA . LEU A 1 192 ? -3.830 17.161 29.421 1.00 95.38 192 LEU A CA 1
ATOM 1512 C C . LEU A 1 192 ? -3.782 18.674 29.160 1.00 95.38 192 LEU A C 1
ATOM 1514 O O . LEU A 1 192 ? -3.375 19.103 28.080 1.00 95.38 192 LEU A O 1
ATOM 1518 N N . GLU A 1 193 ? -4.133 19.488 30.160 1.00 96.56 193 GLU A N 1
ATOM 1519 C CA . GLU A 1 193 ? -4.036 20.950 30.101 1.00 96.56 193 GLU A CA 1
ATOM 1520 C C . GLU A 1 193 ? -2.596 21.409 29.865 1.00 96.56 193 GLU A C 1
ATOM 1522 O O . GLU A 1 193 ? -2.350 22.219 28.968 1.00 96.56 193 GLU A O 1
ATOM 1527 N N . LYS A 1 194 ? -1.639 20.847 30.610 1.00 96.81 194 LYS A N 1
ATOM 1528 C CA . LYS A 1 194 ? -0.219 21.194 30.485 1.00 96.81 194 LYS A CA 1
ATOM 1529 C C . LYS A 1 194 ? 0.350 20.835 29.110 1.00 96.81 194 LYS A C 1
ATOM 1531 O O . LYS A 1 194 ? 1.133 21.603 28.553 1.00 96.81 194 LYS A O 1
ATOM 1536 N N . TYR A 1 195 ? -0.037 19.686 28.555 1.00 96.62 195 TYR A N 1
ATOM 1537 C CA . TYR A 1 195 ? 0.391 19.281 27.217 1.00 96.62 195 TYR A CA 1
ATOM 1538 C C . TYR A 1 195 ? -0.147 20.230 26.141 1.00 96.62 195 TYR A C 1
ATOM 1540 O O . TYR A 1 195 ? 0.625 20.736 25.326 1.00 96.62 195 TYR A O 1
ATOM 1548 N N . ILE A 1 196 ? -1.455 20.514 26.171 1.00 97.06 196 ILE A N 1
ATOM 1549 C CA . ILE A 1 196 ? -2.107 21.418 25.213 1.00 97.06 196 ILE A CA 1
ATOM 1550 C C . ILE A 1 196 ? -1.480 22.813 25.278 1.00 97.06 196 ILE A C 1
ATOM 1552 O O . ILE A 1 196 ? -1.194 23.402 24.239 1.00 97.06 196 ILE A O 1
ATOM 1556 N N . GLU A 1 197 ? -1.220 23.336 26.478 1.00 97.06 197 GLU A N 1
ATOM 1557 C CA . GLU A 1 197 ? -0.596 24.649 26.649 1.00 97.06 197 GLU A CA 1
ATOM 1558 C C . GLU A 1 197 ? 0.803 24.714 26.024 1.00 97.06 197 GLU A C 1
ATOM 1560 O O . GLU A 1 197 ? 1.117 25.672 25.316 1.00 97.06 197 GLU A O 1
ATOM 1565 N N . ASN A 1 198 ? 1.631 23.692 26.251 1.00 97.56 198 ASN A N 1
ATOM 1566 C CA . ASN A 1 198 ? 2.972 23.625 25.675 1.00 97.56 198 ASN A CA 1
ATOM 1567 C C . ASN A 1 198 ? 2.926 23.522 24.146 1.00 97.56 198 ASN A C 1
ATOM 1569 O O . ASN A 1 198 ? 3.657 24.243 23.475 1.00 97.56 198 ASN A O 1
ATOM 1573 N N . ALA A 1 199 ? 2.039 22.690 23.594 1.00 97.56 199 ALA A N 1
ATOM 1574 C CA . ALA A 1 199 ? 1.896 22.540 22.147 1.00 97.56 199 ALA A CA 1
ATOM 1575 C C . ALA A 1 199 ? 1.435 23.848 21.479 1.00 97.56 199 ALA A C 1
ATOM 1577 O O . ALA A 1 199 ? 2.017 24.278 20.485 1.00 97.56 199 ALA A O 1
ATOM 1578 N N . LEU A 1 200 ? 0.454 24.543 22.063 1.00 96.50 200 LEU A N 1
ATOM 1579 C CA . LEU A 1 200 ? 0.009 25.841 21.545 1.00 96.50 200 LEU A CA 1
ATOM 1580 C C . LEU A 1 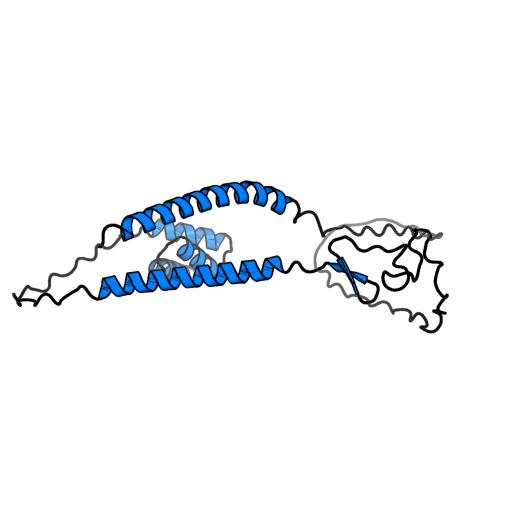200 ? 1.113 26.909 21.649 1.00 96.50 200 LEU A C 1
ATOM 1582 O O . LEU A 1 200 ? 1.280 27.703 20.726 1.00 96.50 200 LEU A O 1
ATOM 1586 N N . LYS A 1 201 ? 1.911 26.909 22.727 1.00 96.62 201 LYS A N 1
ATOM 1587 C CA . LYS A 1 201 ? 3.084 27.795 22.870 1.00 96.62 201 LYS A CA 1
ATOM 1588 C C . LYS A 1 201 ? 4.182 27.504 21.845 1.00 96.62 201 LYS A C 1
ATOM 1590 O O . LYS A 1 201 ? 4.891 28.423 21.452 1.00 96.62 201 LYS A O 1
ATOM 1595 N N . SER A 1 202 ? 4.312 26.255 21.409 1.00 97.62 202 SER A N 1
ATOM 1596 C CA . SER A 1 202 ? 5.241 25.845 20.351 1.00 97.62 202 SER A CA 1
ATOM 1597 C C . SER A 1 202 ? 4.751 26.167 18.933 1.00 97.62 202 SER A C 1
ATOM 1599 O O . SER A 1 202 ? 5.497 25.934 17.989 1.00 97.62 202 SER A O 1
ATOM 1601 N N . GLY A 1 203 ? 3.542 26.718 18.770 1.00 97.44 203 GLY A N 1
ATOM 1602 C CA . GLY A 1 203 ? 3.015 27.167 17.477 1.00 97.44 203 GLY A CA 1
ATOM 1603 C C . GLY A 1 203 ? 2.167 26.142 16.720 1.00 97.44 203 GLY A C 1
ATOM 1604 O O . GLY A 1 203 ? 1.803 26.403 15.577 1.00 97.44 203 GLY A O 1
ATOM 1605 N N . TYR A 1 204 ? 1.826 25.005 17.335 1.00 97.69 204 TYR A N 1
ATOM 1606 C CA . TYR A 1 204 ? 0.941 24.016 16.715 1.00 97.69 204 TYR A CA 1
ATOM 1607 C C . TYR A 1 204 ? -0.491 24.543 16.582 1.00 97.69 204 TYR A C 1
ATOM 1609 O O . TYR A 1 204 ? -1.008 25.225 17.475 1.00 97.69 204 TYR A O 1
ATOM 1617 N N . GLU A 1 205 ? -1.167 24.179 15.489 1.00 97.75 205 GLU A N 1
ATOM 1618 C CA . GLU A 1 205 ? -2.569 24.542 15.304 1.00 97.75 205 GLU A CA 1
ATOM 1619 C C . GLU A 1 205 ? -3.465 23.733 16.255 1.00 97.75 205 GLU A C 1
ATOM 1621 O O . GLU A 1 205 ? -3.250 22.553 16.533 1.00 97.75 205 GLU A O 1
ATOM 1626 N N . LYS A 1 206 ? -4.543 24.351 16.740 1.00 97.44 206 LYS A N 1
ATOM 1627 C CA . LYS A 1 206 ? -5.484 23.717 17.670 1.00 97.44 206 LYS A CA 1
ATOM 1628 C C . LYS A 1 206 ? -6.081 22.405 17.137 1.00 97.44 206 LYS A C 1
ATOM 1630 O O . LYS A 1 206 ? -6.329 21.476 17.906 1.00 97.44 206 LYS A O 1
ATOM 1635 N N . THR A 1 207 ? -6.352 22.349 15.835 1.00 97.50 207 THR A N 1
ATOM 1636 C CA . THR A 1 207 ? -6.893 21.169 15.146 1.00 97.50 207 THR A CA 1
ATOM 1637 C C . THR A 1 207 ? -5.876 20.024 15.109 1.00 97.50 207 THR A C 1
ATOM 1639 O O . THR A 1 207 ? -6.245 18.872 15.334 1.00 97.50 207 THR A O 1
ATOM 1642 N N . GLU A 1 208 ? -4.597 20.342 14.925 1.00 97.88 208 GLU A N 1
ATOM 1643 C CA . GLU A 1 208 ? -3.485 19.393 14.931 1.00 97.88 208 GLU A CA 1
ATOM 1644 C C . GLU A 1 208 ? -3.274 18.785 16.323 1.00 97.88 208 GLU A C 1
ATOM 1646 O O . GLU A 1 208 ? -3.273 17.562 16.472 1.00 97.88 208 GLU A O 1
ATOM 1651 N N . VAL A 1 209 ? -3.235 19.624 17.367 1.00 98.00 209 VAL A N 1
ATOM 1652 C CA . VAL A 1 209 ? -3.129 19.170 18.767 1.00 98.00 209 VAL A CA 1
ATOM 1653 C C . VAL A 1 209 ? -4.290 18.239 19.140 1.00 98.00 209 VAL A C 1
ATOM 1655 O O . VAL A 1 209 ? -4.088 17.217 19.799 1.00 98.00 209 VAL A O 1
ATOM 1658 N N . ARG A 1 210 ? -5.512 18.548 18.682 1.00 98.19 210 ARG A N 1
ATOM 1659 C CA . ARG A 1 210 ? -6.695 17.697 18.892 1.00 98.19 210 ARG A CA 1
ATOM 1660 C C . ARG A 1 210 ? -6.507 16.304 18.286 1.00 98.19 210 ARG A C 1
ATOM 1662 O O . ARG A 1 210 ? -6.782 15.308 18.953 1.00 98.19 210 ARG A O 1
ATOM 1669 N N . ASN A 1 211 ? -6.045 16.238 17.038 1.00 98.00 211 ASN A N 1
ATOM 1670 C CA . ASN A 1 211 ? -5.859 14.979 16.320 1.00 98.00 211 ASN A CA 1
ATOM 1671 C C . ASN A 1 211 ? -4.756 14.122 16.960 1.00 98.00 211 ASN A C 1
ATOM 1673 O O . ASN A 1 211 ? -4.967 12.925 17.157 1.00 98.00 211 ASN A O 1
ATOM 1677 N N . LEU A 1 212 ? -3.636 14.732 17.366 1.00 97.31 212 LEU A N 1
ATOM 1678 C CA . LEU A 1 212 ? -2.533 14.043 18.052 1.00 97.31 212 LEU A CA 1
ATOM 1679 C C . LEU A 1 212 ? -2.974 13.405 19.378 1.00 97.31 212 LEU A C 1
ATOM 1681 O O . LEU A 1 212 ? -2.593 12.275 19.693 1.00 97.31 212 LEU A O 1
ATOM 1685 N N . LEU A 1 213 ? -3.822 14.094 20.147 1.00 96.81 213 LEU A N 1
ATOM 1686 C CA . LEU A 1 213 ? -4.347 13.572 21.411 1.00 96.81 213 LEU A CA 1
ATOM 1687 C C . LEU A 1 213 ? -5.317 12.404 21.199 1.00 96.81 213 LEU A C 1
ATOM 1689 O O . LEU A 1 213 ? -5.212 11.394 21.896 1.00 96.81 213 LEU A O 1
ATOM 1693 N N . ILE A 1 214 ? -6.209 12.491 20.208 1.00 96.81 214 ILE A N 1
ATOM 1694 C CA . ILE A 1 214 ? -7.103 11.376 19.852 1.00 96.81 214 ILE A CA 1
ATOM 1695 C C . ILE A 1 214 ? -6.286 10.167 19.374 1.00 96.81 214 ILE A C 1
ATOM 1697 O O . ILE A 1 214 ? -6.548 9.041 19.797 1.00 96.81 214 ILE A O 1
ATOM 1701 N N . GLN A 1 215 ? -5.259 10.392 18.548 1.00 96.25 215 GLN A N 1
ATOM 1702 C CA . GLN A 1 215 ? -4.353 9.341 18.078 1.00 96.25 215 GLN A CA 1
ATOM 1703 C C . GLN A 1 215 ? -3.581 8.679 19.230 1.00 96.25 215 GLN A C 1
ATOM 1705 O O . GLN A 1 215 ? -3.318 7.479 19.188 1.00 96.25 215 GLN A O 1
ATOM 1710 N N . SER A 1 216 ? -3.287 9.437 20.288 1.00 95.00 216 SER A N 1
ATOM 1711 C CA . SER A 1 216 ? -2.655 8.944 21.518 1.00 95.00 216 SER A CA 1
ATOM 1712 C C . SER A 1 216 ? -3.626 8.211 22.460 1.00 95.00 216 SER A C 1
ATOM 1714 O O . SER A 1 216 ? -3.224 7.767 23.533 1.00 95.00 216 SER A O 1
ATOM 1716 N N . GLY A 1 217 ? -4.902 8.069 22.077 1.00 93.69 217 GLY A N 1
ATOM 1717 C CA . GLY A 1 217 ? -5.912 7.309 22.817 1.00 93.69 217 GLY A CA 1
ATOM 1718 C C . GLY A 1 217 ? -6.764 8.126 23.792 1.00 93.69 217 GLY A C 1
ATOM 1719 O O . GLY A 1 217 ? -7.547 7.541 24.545 1.00 93.69 217 GLY A O 1
ATOM 1720 N N . TRP A 1 218 ? -6.655 9.458 23.790 1.00 94.75 218 TRP A N 1
ATOM 1721 C CA . TRP A 1 218 ? -7.529 10.306 24.601 1.00 94.75 218 TRP A CA 1
ATOM 1722 C C . TRP A 1 218 ? -8.949 10.347 24.032 1.00 94.75 218 TRP A C 1
ATOM 1724 O O . TRP A 1 218 ? -9.164 10.323 22.819 1.00 94.75 218 TRP A O 1
ATOM 1734 N N . LYS A 1 219 ? -9.947 10.434 24.918 1.00 95.69 219 LYS A N 1
ATOM 1735 C CA . LYS A 1 219 ? -11.341 10.574 24.495 1.00 95.69 219 LYS A CA 1
ATOM 1736 C C . LYS A 1 219 ? -11.570 11.953 23.899 1.00 95.69 219 LYS A C 1
ATOM 1738 O O . LYS A 1 219 ? -11.188 12.965 24.479 1.00 95.69 219 LYS A O 1
ATOM 1743 N N . GLN A 1 220 ? -12.277 11.975 22.779 1.00 96.62 220 GLN A N 1
ATOM 1744 C CA . GLN A 1 220 ? -12.599 13.200 22.061 1.00 96.62 220 GLN A CA 1
ATOM 1745 C C . GLN A 1 220 ? -13.341 14.225 22.935 1.00 96.62 220 GLN A C 1
ATOM 1747 O O . GLN A 1 220 ? -12.990 15.400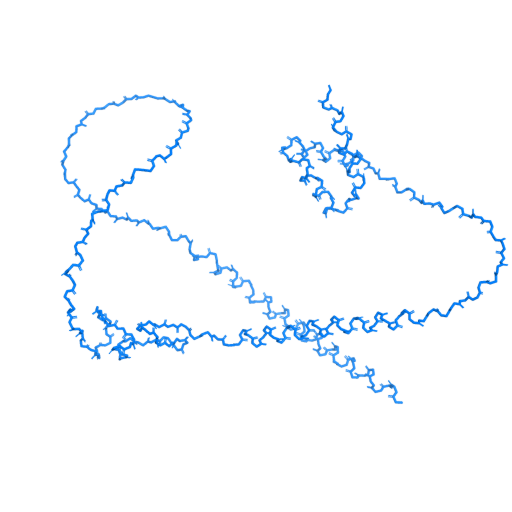 22.904 1.00 96.62 220 GLN A O 1
ATOM 1752 N N . ASP A 1 221 ? -14.293 13.780 23.762 1.00 95.50 221 ASP A N 1
ATOM 1753 C CA . ASP A 1 221 ? -15.066 14.665 24.646 1.00 95.50 221 ASP A CA 1
ATOM 1754 C C . ASP A 1 221 ? -14.178 15.386 25.678 1.00 95.50 221 ASP A C 1
ATOM 1756 O O . ASP A 1 221 ? -14.344 16.585 25.912 1.00 95.50 221 ASP A O 1
ATOM 1760 N N . ASP A 1 222 ? -13.201 14.674 26.252 1.00 95.19 222 ASP A N 1
ATOM 1761 C CA . ASP A 1 222 ? -12.275 15.205 27.259 1.00 95.19 222 ASP A CA 1
ATOM 1762 C C . ASP A 1 222 ? -11.320 16.235 26.625 1.00 95.19 222 ASP A C 1
ATOM 1764 O O . ASP A 1 222 ? -11.090 17.316 27.173 1.00 95.19 222 ASP A O 1
ATOM 1768 N N . VAL A 1 223 ? -10.813 15.931 25.424 1.00 96.50 223 VAL A N 1
ATOM 1769 C CA . VAL A 1 223 ? -9.959 16.839 24.640 1.00 96.50 223 VAL A CA 1
ATOM 1770 C C . VAL A 1 223 ? -10.729 18.104 24.254 1.00 96.50 223 VAL A C 1
ATOM 1772 O O . VAL A 1 223 ? -10.236 19.218 24.442 1.00 96.50 223 VAL A O 1
ATOM 1775 N N . ASP A 1 224 ? -11.959 17.956 23.763 1.00 96.88 224 ASP A N 1
ATOM 1776 C CA . ASP A 1 224 ? -12.807 19.076 23.351 1.00 96.88 224 ASP A CA 1
ATOM 1777 C C . ASP A 1 224 ? -13.187 19.978 24.530 1.00 96.88 224 ASP A C 1
ATOM 1779 O O . ASP A 1 224 ? -13.242 21.206 24.382 1.00 96.88 224 ASP A O 1
ATOM 1783 N N . PHE A 1 225 ? -13.422 19.389 25.704 1.00 95.25 225 PHE A N 1
ATOM 1784 C CA . PHE A 1 225 ? -13.684 20.120 26.939 1.00 95.25 225 PHE A CA 1
ATOM 1785 C C . PHE A 1 225 ? -12.503 21.024 27.318 1.00 95.25 225 PHE A C 1
ATOM 1787 O O . PHE A 1 225 ? -12.685 22.235 27.495 1.00 95.25 225 PHE A O 1
ATOM 1794 N N . VAL A 1 226 ? -11.284 20.475 27.360 1.00 96.06 226 VAL A N 1
ATOM 1795 C CA . VAL A 1 226 ? -10.079 21.244 27.706 1.00 96.06 226 VAL A CA 1
ATOM 1796 C C . VAL A 1 226 ? -9.778 22.311 26.653 1.00 96.06 226 VAL A C 1
ATOM 1798 O O . VAL A 1 226 ? -9.549 23.477 26.980 1.00 96.06 226 VAL A O 1
ATOM 1801 N N . LEU A 1 227 ? -9.862 21.965 25.370 1.00 96.50 227 LEU A N 1
ATOM 1802 C CA . LEU A 1 227 ? -9.653 22.912 24.277 1.00 96.50 227 LEU A CA 1
ATOM 1803 C C . LEU A 1 227 ? -10.655 24.077 24.301 1.00 96.50 227 LEU A C 1
ATOM 1805 O O . LEU A 1 227 ? -10.315 25.195 23.902 1.00 96.50 227 LEU A O 1
ATOM 1809 N N . ARG A 1 228 ? -11.893 23.858 24.757 1.00 96.38 228 ARG A N 1
ATOM 1810 C CA . ARG A 1 228 ? -12.887 24.928 24.934 1.00 96.38 228 ARG A CA 1
ATOM 1811 C C . ARG A 1 228 ? -12.503 25.880 26.068 1.00 96.38 228 ARG A C 1
ATOM 1813 O O . ARG A 1 228 ? -12.662 27.088 25.904 1.00 96.38 228 ARG A O 1
ATOM 1820 N N . LYS A 1 229 ? -11.947 25.356 27.165 1.00 94.50 229 LYS A N 1
ATOM 1821 C CA . LYS A 1 229 ? -11.446 26.140 28.308 1.00 94.50 229 LYS A CA 1
ATOM 1822 C C . LYS A 1 229 ? -10.347 27.126 27.890 1.00 94.50 229 LYS A C 1
ATOM 1824 O O . LYS A 1 229 ? -10.361 28.272 28.327 1.00 94.50 229 LYS A O 1
ATOM 1829 N N . PHE A 1 230 ? -9.437 26.727 26.996 1.00 93.50 230 PHE A N 1
ATOM 1830 C CA . PHE A 1 230 ? -8.372 27.614 26.499 1.00 93.50 230 PHE A CA 1
ATOM 1831 C C . PHE A 1 230 ? -8.883 28.767 25.626 1.00 93.50 230 PHE A C 1
ATOM 1833 O O . PHE A 1 230 ? -8.356 29.872 25.728 1.00 93.50 230 PHE A O 1
ATOM 1840 N N . ASN A 1 231 ? -9.949 28.566 24.842 1.00 90.75 231 ASN A N 1
ATOM 1841 C CA . ASN A 1 231 ? -10.554 29.655 24.058 1.00 90.75 231 ASN A CA 1
ATOM 1842 C C . ASN A 1 231 ? -11.137 30.772 24.934 1.00 90.75 231 ASN A C 1
ATOM 1844 O O . ASN A 1 231 ? -11.272 31.897 24.471 1.00 90.75 231 ASN A O 1
ATOM 1848 N N . GLN A 1 232 ? -11.506 30.464 26.178 1.00 91.00 232 GLN A N 1
ATOM 1849 C CA . GLN A 1 232 ? -12.067 31.442 27.109 1.00 91.00 232 GLN A CA 1
ATOM 1850 C C . GLN A 1 232 ? -10.990 32.234 27.863 1.00 91.00 232 GLN A C 1
ATOM 1852 O O . GLN A 1 232 ? -11.297 33.295 28.388 1.00 91.00 232 GLN A O 1
ATOM 1857 N N . LYS A 1 233 ? -9.743 31.739 27.922 1.00 85.81 233 LYS A N 1
ATOM 1858 C CA . LYS A 1 233 ? -8.628 32.376 28.648 1.00 85.81 233 LYS A CA 1
ATOM 1859 C C . LYS A 1 233 ? -7.836 33.402 27.825 1.00 85.81 233 LYS A C 1
ATOM 1861 O O . LYS A 1 233 ? -6.974 34.062 28.389 1.00 85.81 233 LYS A O 1
ATOM 1866 N N . GLN A 1 234 ? -8.062 33.496 26.513 1.00 72.69 234 GLN A N 1
ATOM 1867 C CA . GLN A 1 234 ? -7.341 34.430 25.632 1.00 72.69 234 GLN A CA 1
ATOM 1868 C C . GLN A 1 234 ? -8.027 35.799 25.462 1.00 72.69 234 GLN A C 1
ATOM 1870 O O . GLN A 1 234 ? -7.663 36.558 24.567 1.00 72.69 234 GLN A O 1
ATOM 1875 N N . PHE A 1 235 ? -8.985 36.122 26.331 1.00 51.59 235 PHE A N 1
ATOM 1876 C CA . PHE A 1 235 ? -9.605 37.442 26.455 1.00 51.59 235 PHE A CA 1
ATOM 1877 C C . PHE A 1 235 ? -9.339 37.993 27.854 1.00 51.59 235 PHE A C 1
ATOM 1879 O O . PHE A 1 235 ? -9.137 39.221 27.960 1.00 51.59 235 PHE A O 1
#

Secondary structure (DSSP, 8-state):
-THHHHHHHHHHHHHHHHHHHHHHHHHHHHHHHHHTTSSSSS-------------------------------------------TT---------S-SSS--TT--TTT-TTT-PPPTTEEEETTEEEE---THHHHHHHHHHHHHHHHHHHHHHHHHHHHT-------------------------HHHHHHHHHHHHHTT--HHHHHHHHHHTT--HHHHHHHHHHHHHH--

pLDDT: mean 75.71, std 19.86, range [40.03, 98.19]

Sequence (235 aa):
MGKKITLTFILLAFVFMWYLSNYNFITGLAVEDIFEELEKDDLGDFELNGEVVVEDQNTENQQEEQTGDKTLAEKSTVQPTQQIPSDVIAHESGGFCGDSIRQLGEDCSNCPADIKCSKNAYCDIGVCIPKKSSFNLLLIILIAVFSLGIIFSGFIIVKKKFEKKPAKEQKVIAEEPRKEQRKEIVTNYDELEKYIENALKSGYEKTEVRNLLIQSGWKQDDVDFVLRKFNQKQF